Protein AF-A0AAD8CEY6-F1 (afdb_monomer_lite)

Sequence (374 aa):
MYNDIYKKNIEHSQQWKGFTAELFDAVQQQLVESHVNFFTDLSEAEKTLFLERAAKAIRRGNAYKEVVLQISSCLEDQLSSCVAIEMQESGSVSTRSERFQSHVRYGMVNLLHKWPDMKYKLHALFNQPLSSEIRKVAWRLFLSNTKARMEYLTRVSKNTAKFSIDLDISMKCDTLLSTEPTFKHLQDSKSDEPGESLCRGVENILQAALGVLFVGYLNMTTLLYIWDQEEREALRMNHIEKMKQEERHRKLREEEEIRLEEERLQRQLEETKRINNEQRLYLEEQLAEERQHRYDI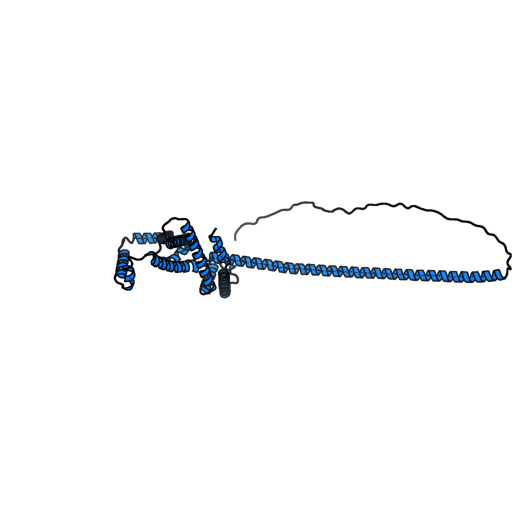QKNAEEQIGLLQAEIRKIKGDRQPSVDIFTVNSFGTPPPSIESKSPVQNHQLPPLTQQNTTQDNTALPGSMSKTSTN

Structure (mmCIF, N/CA/C/O backbone):
data_AF-A0AAD8CEY6-F1
#
_entry.id   AF-A0AAD8CEY6-F1
#
loop_
_atom_site.group_PDB
_atom_site.id
_atom_site.type_symbol
_atom_site.label_atom_id
_atom_site.label_alt_id
_atom_site.label_comp_id
_atom_site.label_asym_id
_atom_site.label_entity_id
_atom_site.label_seq_id
_atom_site.pdbx_PDB_ins_code
_atom_site.Cartn_x
_atom_site.Cartn_y
_atom_site.Cartn_z
_atom_site.occupancy
_atom_site.B_iso_or_equiv
_atom_site.auth_seq_id
_atom_site.auth_comp_id
_atom_site.auth_asym_id
_atom_site.auth_atom_id
_atom_site.pdbx_PDB_model_num
ATOM 1 N N . MET A 1 1 ? 3.574 13.477 22.619 1.00 54.50 1 MET A N 1
ATOM 2 C CA . MET A 1 1 ? 4.859 13.020 22.059 1.00 54.50 1 MET A CA 1
ATOM 3 C C . MET A 1 1 ? 5.156 11.560 22.411 1.00 54.50 1 MET A C 1
ATOM 5 O O . MET A 1 1 ? 5.312 10.785 21.485 1.00 54.50 1 MET A O 1
ATOM 9 N N . TYR A 1 2 ? 5.140 11.129 23.684 1.00 63.56 2 TYR A N 1
ATOM 10 C CA . TYR A 1 2 ? 5.375 9.706 24.026 1.00 63.56 2 TYR A CA 1
ATOM 11 C C . TYR A 1 2 ? 4.355 8.720 23.423 1.00 63.56 2 TYR A C 1
ATOM 13 O O . TYR A 1 2 ? 4.745 7.660 22.948 1.00 63.56 2 TYR A O 1
ATOM 21 N N . ASN A 1 3 ? 3.071 9.087 23.346 1.00 70.50 3 ASN A N 1
ATOM 22 C CA . ASN A 1 3 ? 2.039 8.207 22.776 1.00 70.50 3 ASN A CA 1
ATOM 23 C C . ASN A 1 3 ? 2.242 7.886 21.283 1.00 70.50 3 ASN A C 1
ATOM 25 O O . ASN A 1 3 ? 1.789 6.841 20.824 1.00 70.50 3 ASN A O 1
ATOM 29 N N . ASP A 1 4 ? 2.935 8.745 20.528 1.00 79.38 4 ASP A N 1
ATOM 30 C CA . ASP A 1 4 ? 3.125 8.543 19.087 1.00 79.38 4 ASP A CA 1
ATOM 31 C C . ASP A 1 4 ? 4.177 7.468 18.788 1.00 79.38 4 ASP A C 1
ATOM 33 O O . ASP A 1 4 ? 4.093 6.794 17.765 1.00 79.38 4 ASP A O 1
ATOM 37 N N . ILE A 1 5 ? 5.151 7.276 19.684 1.00 84.50 5 ILE A N 1
ATOM 38 C CA . ILE A 1 5 ? 6.213 6.274 19.519 1.00 84.50 5 ILE A CA 1
ATOM 39 C C . ILE A 1 5 ? 5.630 4.867 19.664 1.00 84.50 5 ILE A C 1
ATOM 41 O O . ILE A 1 5 ? 5.829 4.026 18.794 1.00 84.50 5 ILE A O 1
ATOM 45 N N . TYR A 1 6 ? 4.851 4.619 20.717 1.00 83.88 6 TYR A N 1
ATOM 46 C CA . TYR A 1 6 ? 4.249 3.304 20.957 1.00 83.88 6 TYR A CA 1
ATOM 47 C C . TYR A 1 6 ? 3.193 2.946 19.921 1.00 83.88 6 TYR A C 1
ATOM 49 O O . TYR A 1 6 ? 3.150 1.809 19.456 1.00 83.88 6 TYR A O 1
ATOM 57 N N . LYS A 1 7 ? 2.395 3.935 19.500 1.00 86.75 7 LYS A N 1
ATOM 58 C CA . LYS A 1 7 ? 1.469 3.761 18.383 1.00 86.75 7 LYS A CA 1
ATOM 59 C C . LYS A 1 7 ? 2.215 3.277 17.137 1.00 86.75 7 LYS A C 1
ATOM 61 O O . LYS A 1 7 ? 1.840 2.253 16.576 1.00 86.75 7 LYS A O 1
ATOM 66 N N . LYS A 1 8 ? 3.314 3.945 16.766 1.00 90.12 8 LYS A N 1
ATOM 67 C CA . LYS A 1 8 ? 4.153 3.517 15.639 1.00 90.12 8 LYS A CA 1
ATOM 68 C C . LYS A 1 8 ? 4.748 2.128 15.867 1.00 90.12 8 LYS A C 1
ATOM 70 O O . LYS A 1 8 ? 4.733 1.326 14.943 1.00 90.12 8 LYS A O 1
ATOM 75 N N . ASN A 1 9 ? 5.231 1.811 17.066 1.00 90.94 9 ASN A N 1
ATOM 76 C CA . ASN A 1 9 ? 5.794 0.488 17.353 1.00 90.94 9 ASN A CA 1
ATOM 77 C C . ASN A 1 9 ? 4.766 -0.634 17.142 1.00 90.94 9 ASN A C 1
ATOM 79 O O . ASN A 1 9 ? 5.107 -1.666 16.570 1.00 90.94 9 ASN A O 1
ATOM 83 N N . ILE A 1 10 ? 3.512 -0.421 17.553 1.00 90.50 10 ILE A N 1
ATOM 84 C CA . ILE A 1 10 ? 2.421 -1.373 17.316 1.00 90.50 10 ILE A CA 1
ATOM 85 C C . ILE A 1 10 ? 2.100 -1.444 15.818 1.00 90.50 10 ILE A C 1
ATOM 87 O O . ILE A 1 10 ? 2.087 -2.541 15.272 1.00 90.50 10 ILE A O 1
ATOM 91 N N . GLU A 1 11 ? 1.928 -0.309 15.133 1.00 91.62 11 GLU A N 1
ATOM 92 C CA . GLU A 1 11 ? 1.597 -0.260 13.695 1.00 91.62 11 GLU A CA 1
ATOM 93 C C . GLU A 1 11 ? 2.650 -0.938 12.798 1.00 91.62 11 GLU A C 1
ATOM 95 O O . GLU A 1 11 ? 2.310 -1.527 11.776 1.00 91.62 11 GLU A O 1
ATOM 100 N N . HIS A 1 12 ? 3.932 -0.895 13.175 1.00 94.19 12 HIS A N 1
ATOM 101 C CA . HIS A 1 12 ? 5.009 -1.538 12.411 1.00 94.19 12 HIS A CA 1
ATOM 102 C C . HIS A 1 12 ? 5.280 -2.990 12.842 1.00 94.19 12 HIS A C 1
ATOM 104 O O . HIS A 1 12 ? 6.091 -3.667 12.203 1.00 94.19 12 HIS A O 1
ATOM 110 N N . SER A 1 13 ? 4.625 -3.473 13.903 1.00 96.12 13 SER A N 1
ATOM 111 C CA . SER A 1 13 ? 4.819 -4.829 14.423 1.00 96.12 13 SER A CA 1
ATOM 112 C C . SER A 1 13 ? 4.288 -5.897 13.462 1.00 96.12 13 SER A C 1
ATOM 114 O O . SER A 1 13 ? 3.346 -5.674 12.698 1.00 96.12 13 SER A O 1
ATOM 116 N N . GLN A 1 14 ? 4.883 -7.090 13.506 1.00 97.31 14 GLN A N 1
ATOM 117 C CA . GLN A 1 14 ? 4.447 -8.203 12.660 1.00 97.31 14 GLN A CA 1
ATOM 118 C C . GLN A 1 14 ? 3.056 -8.713 13.060 1.00 97.31 14 GLN A C 1
ATOM 120 O O . GLN A 1 14 ? 2.273 -9.095 12.196 1.00 97.31 14 GLN A O 1
ATOM 125 N N . GLN A 1 15 ? 2.732 -8.661 14.354 1.00 96.38 15 GLN A N 1
ATOM 126 C CA . GLN A 1 15 ? 1.429 -9.037 14.906 1.00 96.38 15 GLN A CA 1
ATOM 127 C C . GLN A 1 15 ? 0.325 -8.141 14.347 1.00 96.38 15 GLN A C 1
ATOM 129 O O . GLN A 1 15 ? -0.740 -8.621 13.969 1.00 96.38 15 GLN A O 1
ATOM 134 N N . TRP A 1 16 ? 0.602 -6.840 14.245 1.00 95.31 16 TRP A N 1
ATOM 135 C CA . TRP A 1 16 ? -0.323 -5.890 13.646 1.00 95.31 16 TRP A CA 1
ATOM 136 C C . TRP A 1 16 ? -0.556 -6.164 12.164 1.00 95.31 16 TRP A C 1
ATOM 138 O O . TRP A 1 16 ? -1.706 -6.259 11.752 1.00 95.31 16 TRP A O 1
ATOM 148 N N . LYS A 1 17 ? 0.515 -6.377 11.390 1.00 95.56 17 LYS A N 1
ATOM 149 C CA . LYS A 1 17 ? 0.416 -6.725 9.962 1.00 95.56 17 LYS A CA 1
ATOM 150 C C . LYS A 1 17 ? -0.342 -8.033 9.726 1.00 95.56 17 LYS A C 1
ATOM 152 O O . LYS A 1 17 ? -1.128 -8.131 8.792 1.00 95.56 17 LYS A O 1
ATOM 157 N N . GLY A 1 18 ? -0.119 -9.039 10.573 1.00 95.69 18 GLY A N 1
ATOM 158 C CA . GLY A 1 18 ? -0.866 -10.297 10.518 1.00 95.69 18 GLY A CA 1
ATOM 159 C C . GLY A 1 18 ? -2.352 -10.091 10.814 1.00 95.69 18 GLY A C 1
ATOM 160 O O . GLY A 1 18 ? -3.206 -10.604 10.098 1.00 95.69 18 GLY A O 1
ATOM 161 N N . PHE A 1 19 ? -2.665 -9.283 11.829 1.00 96.44 19 PHE A N 1
ATOM 162 C CA . PHE A 1 19 ? -4.043 -8.943 12.170 1.00 96.44 19 PHE A CA 1
ATOM 163 C C . PHE A 1 19 ? -4.749 -8.158 11.051 1.00 96.44 19 PHE A C 1
ATOM 165 O O . PHE A 1 19 ? -5.898 -8.469 10.735 1.00 96.44 19 PHE A O 1
ATOM 172 N N . THR A 1 20 ? -4.092 -7.165 10.439 1.00 95.56 20 THR A N 1
ATOM 173 C CA . THR A 1 20 ? -4.689 -6.388 9.340 1.00 95.56 20 THR A CA 1
ATOM 174 C C . THR A 1 20 ? -4.915 -7.243 8.099 1.00 95.56 20 THR A C 1
ATOM 176 O O . THR A 1 20 ? -5.965 -7.107 7.478 1.00 95.56 20 THR A O 1
ATOM 179 N N . ALA A 1 21 ? -4.002 -8.168 7.787 1.00 96.25 21 ALA A N 1
ATOM 180 C CA . ALA A 1 21 ? -4.179 -9.128 6.700 1.00 96.25 21 ALA A CA 1
ATOM 181 C C . ALA A 1 21 ? -5.393 -10.050 6.931 1.00 96.25 21 ALA A C 1
ATOM 183 O O . ALA A 1 21 ? -6.265 -10.129 6.071 1.00 96.25 21 ALA A O 1
ATOM 184 N N . GLU A 1 22 ? -5.520 -10.669 8.114 1.00 97.50 22 GLU A N 1
ATOM 185 C CA . GLU A 1 22 ? -6.692 -11.507 8.432 1.00 97.50 22 GLU A CA 1
ATOM 186 C C . GLU A 1 22 ? -8.005 -10.706 8.394 1.00 97.50 22 GLU A C 1
ATOM 188 O O . GLU A 1 22 ? -9.037 -11.206 7.940 1.00 97.50 22 GLU A O 1
ATOM 193 N N . LEU A 1 23 ? -7.986 -9.454 8.863 1.00 95.69 23 LEU A N 1
ATOM 194 C CA . LEU A 1 23 ? -9.147 -8.570 8.784 1.00 95.69 23 LEU A CA 1
ATOM 195 C C . LEU A 1 23 ? -9.511 -8.247 7.333 1.00 95.69 23 LEU A C 1
ATOM 197 O O . LEU A 1 23 ? -10.697 -8.249 7.002 1.00 95.69 23 LEU A O 1
ATOM 201 N N . PHE A 1 24 ? -8.515 -8.000 6.483 1.00 95.00 24 PHE A N 1
ATOM 202 C CA . PHE A 1 24 ? -8.700 -7.754 5.057 1.00 95.00 24 PHE A CA 1
ATOM 203 C C . PHE A 1 24 ? -9.341 -8.933 4.352 1.00 95.00 24 PHE A C 1
ATOM 205 O O . PHE A 1 24 ? -10.373 -8.759 3.700 1.00 95.00 24 PHE A O 1
ATOM 212 N N . ASP A 1 25 ? -8.824 -10.134 4.575 1.00 96.94 25 ASP A N 1
ATOM 213 C CA . ASP A 1 25 ? -9.392 -11.350 4.004 1.00 96.94 25 ASP A CA 1
ATOM 214 C C . ASP A 1 25 ? -10.847 -11.555 4.460 1.00 96.94 25 ASP A C 1
ATOM 216 O O . ASP A 1 25 ? -11.725 -11.856 3.648 1.00 96.94 25 ASP A O 1
ATOM 220 N N . ALA A 1 26 ? -11.145 -11.303 5.740 1.00 97.12 26 ALA A N 1
ATOM 221 C CA . ALA A 1 26 ? -12.497 -11.423 6.286 1.00 97.12 26 ALA A CA 1
ATOM 222 C C . ALA A 1 26 ? -13.485 -10.366 5.749 1.00 97.12 26 ALA A C 1
ATOM 224 O O . ALA A 1 26 ? -14.687 -10.637 5.657 1.00 97.12 26 ALA A O 1
ATOM 225 N N . VAL A 1 27 ? -13.017 -9.159 5.408 1.00 96.31 27 VAL A N 1
ATOM 226 C CA . VAL A 1 27 ? -13.832 -8.137 4.724 1.00 96.31 27 VAL A CA 1
ATOM 227 C C . VAL A 1 27 ? -14.056 -8.532 3.269 1.00 96.31 27 VAL A C 1
ATOM 229 O O . VAL A 1 27 ? -15.196 -8.500 2.803 1.00 96.31 27 VAL A O 1
ATOM 232 N N . GLN A 1 28 ? -13.003 -8.956 2.568 1.00 96.12 28 GLN A N 1
ATOM 233 C CA . GLN A 1 28 ? -13.082 -9.364 1.168 1.00 96.12 28 GLN A CA 1
ATOM 234 C C . GLN A 1 28 ? -14.036 -10.548 0.985 1.00 96.12 28 GLN A C 1
ATOM 236 O O . GLN A 1 28 ? -14.863 -10.543 0.073 1.00 96.12 28 GLN A O 1
ATOM 241 N N . GLN A 1 29 ? -13.987 -11.526 1.892 1.00 97.31 29 GLN A N 1
ATOM 242 C CA . GLN A 1 29 ? -14.925 -12.643 1.903 1.00 97.31 29 GLN A CA 1
ATOM 243 C C . GLN A 1 29 ? -16.379 -12.160 2.027 1.00 97.31 29 GLN A C 1
ATOM 245 O O . GLN A 1 29 ? -17.238 -12.593 1.261 1.00 97.31 29 GLN A O 1
ATOM 250 N N . GLN A 1 30 ? -16.662 -11.218 2.930 1.00 97.38 30 GLN A N 1
ATOM 251 C CA . GLN A 1 30 ? -18.015 -10.675 3.089 1.00 97.38 30 GLN A CA 1
ATOM 252 C C . GLN A 1 30 ? -18.499 -9.873 1.880 1.00 97.38 30 GLN A C 1
ATOM 254 O O . GLN A 1 30 ? -19.693 -9.904 1.576 1.00 97.38 30 GLN A O 1
ATOM 259 N N . LEU A 1 31 ? -17.606 -9.148 1.198 1.00 96.00 31 LEU A N 1
ATOM 260 C CA . LEU A 1 31 ? -17.929 -8.435 -0.041 1.00 96.00 31 LEU A CA 1
ATOM 261 C C . LEU A 1 31 ? -18.353 -9.416 -1.137 1.00 96.00 31 LEU A C 1
ATOM 263 O O . LEU A 1 31 ? -19.404 -9.228 -1.750 1.00 96.00 31 LEU A O 1
ATOM 267 N N . VAL A 1 32 ? -17.600 -10.510 -1.302 1.00 97.56 32 VAL A N 1
ATOM 268 C CA . VAL A 1 32 ? -17.928 -11.590 -2.245 1.00 97.56 32 VAL A CA 1
ATOM 269 C C . VAL A 1 32 ? -19.269 -12.242 -1.895 1.00 97.56 32 VAL A C 1
ATOM 271 O O . VAL A 1 32 ? -20.119 -12.390 -2.772 1.00 97.56 32 VAL A O 1
ATOM 274 N N . GLU A 1 33 ? -19.494 -12.578 -0.621 1.00 97.62 33 GLU A N 1
ATOM 275 C CA . GLU A 1 33 ? -20.752 -13.174 -0.140 1.00 97.62 33 GLU A CA 1
ATOM 276 C C . GLU A 1 33 ? -21.962 -12.237 -0.298 1.00 97.62 33 GLU A C 1
ATOM 278 O O . GLU A 1 33 ? -23.088 -12.704 -0.461 1.00 97.62 33 GLU A O 1
ATOM 283 N N . SER A 1 34 ? -21.739 -10.920 -0.275 1.00 97.25 34 SER A N 1
ATOM 284 C CA . SER A 1 34 ? -22.791 -9.903 -0.412 1.00 97.25 34 SER A CA 1
ATOM 285 C C . SER A 1 34 ? -22.949 -9.373 -1.842 1.00 97.25 34 SER A C 1
ATOM 287 O O . SER A 1 34 ? -23.752 -8.468 -2.058 1.00 97.25 34 SER A O 1
ATOM 289 N N . HIS A 1 35 ? -22.199 -9.912 -2.811 1.00 97.38 35 HIS A N 1
ATOM 290 C CA . HIS A 1 35 ? -22.163 -9.449 -4.204 1.00 97.38 35 HIS A CA 1
ATOM 291 C C . HIS A 1 35 ? -21.816 -7.956 -4.367 1.00 97.38 35 HIS A C 1
ATOM 293 O O . HIS A 1 35 ? -22.325 -7.285 -5.265 1.00 97.38 35 HIS A O 1
ATOM 299 N N . VAL A 1 36 ? -20.940 -7.435 -3.505 1.00 97.44 36 VAL A N 1
ATOM 300 C CA . VAL A 1 36 ? -20.427 -6.061 -3.580 1.00 97.44 36 VAL A CA 1
ATOM 301 C C . VAL A 1 36 ? -19.021 -6.101 -4.171 1.00 97.44 36 VAL A C 1
ATOM 303 O O . VAL A 1 36 ? -18.149 -6.789 -3.648 1.00 97.44 36 VAL A O 1
ATOM 306 N N . ASN A 1 37 ? -18.796 -5.374 -5.267 1.00 92.38 37 ASN A N 1
ATOM 307 C CA . ASN A 1 37 ? -17.516 -5.413 -5.980 1.00 92.38 37 ASN A CA 1
ATOM 308 C C . ASN A 1 37 ? -16.415 -4.662 -5.226 1.00 92.38 37 ASN A C 1
ATOM 310 O O . ASN A 1 37 ? -15.292 -5.159 -5.132 1.00 92.38 37 ASN A O 1
ATOM 314 N N . PHE A 1 38 ? -16.736 -3.482 -4.687 1.00 93.38 38 PHE A N 1
ATOM 315 C CA . PHE A 1 38 ? -15.770 -2.625 -4.010 1.00 93.38 38 PHE A CA 1
ATOM 316 C C . PHE A 1 38 ? -16.302 -2.150 -2.658 1.00 93.38 38 PHE A C 1
ATOM 318 O O . PHE A 1 38 ? -17.462 -1.775 -2.515 1.00 93.38 38 PHE A O 1
ATOM 325 N N . PHE A 1 39 ? -15.430 -2.112 -1.649 1.00 92.25 39 PHE A N 1
ATOM 326 C CA . PHE A 1 39 ? -15.777 -1.595 -0.320 1.00 92.25 39 PHE A CA 1
ATOM 327 C C . PHE A 1 39 ? -16.196 -0.113 -0.352 1.00 92.25 39 PHE A C 1
ATOM 329 O O . PHE A 1 39 ? -16.970 0.347 0.486 1.00 92.25 39 PHE A O 1
ATOM 336 N N . THR A 1 40 ? -15.700 0.639 -1.337 1.00 94.00 40 THR A N 1
ATOM 337 C CA . THR A 1 40 ? -16.031 2.048 -1.578 1.00 94.00 40 THR A CA 1
ATOM 338 C C . THR A 1 40 ? -17.468 2.267 -2.048 1.00 94.00 40 THR A C 1
ATOM 340 O O . THR A 1 40 ? -17.986 3.365 -1.845 1.00 94.00 40 THR A O 1
ATOM 343 N N . ASP A 1 41 ? -18.127 1.235 -2.587 1.00 95.00 41 ASP A N 1
ATOM 344 C CA . ASP A 1 41 ? -19.533 1.290 -3.008 1.00 95.00 41 ASP A CA 1
ATOM 345 C C . ASP A 1 41 ? -20.503 1.278 -1.811 1.00 95.00 41 ASP A C 1
ATOM 347 O O . ASP A 1 41 ? -21.681 1.606 -1.954 1.00 95.00 41 ASP A O 1
ATOM 351 N N . LEU A 1 42 ? -20.020 0.902 -0.622 1.00 94.44 42 LEU A N 1
ATOM 352 C CA . LEU A 1 42 ? -20.813 0.843 0.601 1.00 94.44 42 LEU A CA 1
ATOM 353 C C . LEU A 1 42 ? -21.009 2.234 1.218 1.00 94.44 42 LEU A C 1
ATOM 355 O O . LEU A 1 42 ? -20.093 3.059 1.272 1.00 94.44 42 LEU A O 1
ATOM 359 N N . SER A 1 43 ? -22.184 2.471 1.801 1.00 95.62 43 SER A N 1
ATOM 360 C CA . SER A 1 43 ? -22.391 3.613 2.695 1.00 95.62 43 SER A CA 1
ATOM 361 C C . SER A 1 43 ? -21.549 3.479 3.972 1.00 95.62 43 SER A C 1
ATOM 363 O O . SER A 1 43 ? -21.187 2.381 4.390 1.00 95.62 43 SER A O 1
ATOM 365 N N . GLU A 1 44 ? -21.272 4.586 4.665 1.00 88.44 44 GLU A N 1
ATOM 366 C CA . GLU A 1 44 ? -20.481 4.566 5.911 1.00 88.44 44 GLU A CA 1
ATOM 367 C C . GLU A 1 44 ? -21.073 3.648 7.001 1.00 88.44 44 GLU A C 1
ATOM 369 O O . GLU A 1 44 ? -20.343 3.004 7.762 1.00 88.44 44 GLU A O 1
ATOM 374 N N . ALA A 1 45 ? -22.403 3.535 7.057 1.00 89.94 45 ALA A N 1
ATOM 375 C CA . ALA A 1 45 ? -23.083 2.618 7.968 1.00 89.94 45 ALA A CA 1
ATOM 376 C C . ALA A 1 45 ? -22.839 1.146 7.589 1.00 89.94 45 ALA A C 1
ATOM 378 O O . ALA A 1 45 ? -22.587 0.315 8.463 1.00 89.94 45 ALA A O 1
ATOM 379 N N . GLU A 1 46 ? -22.864 0.826 6.294 1.00 94.12 46 GLU A N 1
ATOM 380 C CA . GLU A 1 46 ? -22.582 -0.520 5.787 1.00 94.12 46 GLU A CA 1
ATOM 381 C C . GLU A 1 46 ? -21.111 -0.887 5.963 1.00 94.12 46 GLU A C 1
ATOM 383 O O . GLU A 1 46 ? -20.824 -1.959 6.491 1.00 94.12 46 GLU A O 1
ATOM 388 N N . LYS A 1 47 ? -20.180 0.021 5.643 1.00 93.44 47 LYS A N 1
ATOM 389 C CA . LYS A 1 47 ? -18.745 -0.160 5.916 1.00 93.44 47 LYS A CA 1
ATOM 390 C C . LYS A 1 47 ? -18.496 -0.505 7.382 1.00 93.44 47 LYS A C 1
ATOM 392 O O . LYS A 1 47 ? -17.741 -1.427 7.695 1.00 93.44 47 LYS A O 1
ATOM 397 N N . THR A 1 48 ? -19.181 0.203 8.282 1.00 85.94 48 THR A N 1
ATOM 398 C CA . THR A 1 48 ? -19.117 -0.054 9.724 1.00 85.94 48 THR A CA 1
ATOM 399 C C . THR A 1 48 ? -19.582 -1.463 10.073 1.00 85.94 48 THR A C 1
ATOM 401 O O . THR A 1 48 ? -18.919 -2.178 10.823 1.00 85.94 48 THR A O 1
ATOM 404 N N . LEU A 1 49 ? -20.702 -1.884 9.494 1.00 90.75 49 LEU A N 1
ATOM 405 C CA . LEU A 1 49 ? -21.301 -3.186 9.750 1.00 90.75 49 LEU A CA 1
ATOM 406 C C . LEU A 1 49 ? -20.466 -4.349 9.182 1.00 90.75 49 LEU A C 1
ATOM 408 O O . LEU A 1 49 ? -20.335 -5.378 9.848 1.00 90.75 49 LEU A O 1
ATOM 412 N N . PHE A 1 50 ? -19.866 -4.185 8.000 1.00 94.38 50 PHE A N 1
ATOM 413 C CA . PHE A 1 50 ? -18.977 -5.176 7.377 1.00 94.38 50 PHE A CA 1
ATOM 414 C C . PHE A 1 50 ? -17.715 -5.408 8.204 1.00 94.38 50 PHE A C 1
ATOM 416 O O . PHE A 1 50 ? -17.372 -6.545 8.535 1.00 94.38 50 PHE A O 1
ATOM 423 N N . LEU A 1 51 ? -17.045 -4.330 8.604 1.00 92.06 51 LEU A N 1
ATOM 424 C CA . LEU A 1 51 ? -15.849 -4.427 9.436 1.00 92.06 51 LEU A CA 1
ATOM 425 C C . LEU A 1 51 ? -16.171 -4.954 10.842 1.00 92.06 51 LEU A C 1
ATOM 427 O O . LEU A 1 51 ? -15.396 -5.744 11.373 1.00 92.06 51 LEU A O 1
ATOM 431 N N . GLU A 1 52 ? -17.322 -4.614 11.439 1.00 89.69 52 GLU A N 1
ATOM 432 C CA . GLU A 1 52 ? -17.726 -5.200 12.726 1.00 89.69 52 GLU A CA 1
ATOM 433 C C . GLU A 1 52 ? -17.927 -6.722 12.613 1.00 89.69 52 GLU A C 1
ATOM 435 O O . GLU A 1 52 ? -17.506 -7.481 13.493 1.00 89.69 52 GLU A O 1
ATOM 440 N N . ARG A 1 53 ? -18.552 -7.188 11.527 1.00 93.44 53 ARG A N 1
ATOM 441 C CA . ARG A 1 53 ? -18.699 -8.621 11.235 1.00 93.44 53 ARG A CA 1
ATOM 442 C C . ARG A 1 53 ? -17.346 -9.289 10.983 1.00 93.44 53 ARG A C 1
ATOM 444 O O . ARG A 1 53 ? -17.111 -10.362 11.536 1.00 93.44 53 ARG A O 1
ATOM 451 N N . ALA A 1 54 ? -16.447 -8.634 10.246 1.00 94.81 54 ALA A N 1
ATOM 452 C CA . ALA A 1 54 ? -15.115 -9.158 9.940 1.00 94.81 54 ALA A CA 1
ATOM 453 C C . ALA A 1 54 ? -14.286 -9.297 11.221 1.00 94.81 54 ALA A C 1
ATOM 455 O O . ALA A 1 54 ? -13.789 -10.377 11.534 1.00 94.81 54 ALA A O 1
ATOM 456 N N . ALA A 1 55 ? -14.259 -8.243 12.040 1.00 91.31 55 ALA A N 1
ATOM 457 C CA . ALA A 1 55 ? -13.611 -8.243 13.345 1.00 91.31 55 ALA A CA 1
ATOM 458 C C . ALA A 1 55 ? -14.174 -9.342 14.263 1.00 91.31 55 ALA A C 1
ATOM 460 O O . ALA A 1 55 ? -13.418 -10.034 14.945 1.00 91.31 55 ALA A O 1
ATOM 461 N N . LYS A 1 56 ? -15.499 -9.558 14.269 1.00 92.75 56 LYS A N 1
ATOM 462 C CA . LYS A 1 56 ? -16.125 -10.658 15.027 1.00 92.75 56 LYS A CA 1
ATOM 463 C C . LYS A 1 56 ? -15.690 -12.036 14.530 1.00 92.75 56 LYS A C 1
ATOM 465 O O . LYS A 1 56 ? -15.501 -12.915 15.375 1.00 92.75 56 LYS A O 1
ATOM 470 N N . ALA A 1 57 ? -15.542 -12.219 13.218 1.00 96.19 57 ALA A N 1
ATOM 471 C CA . ALA A 1 57 ? -15.110 -13.478 12.617 1.00 96.19 57 ALA A CA 1
ATOM 472 C C . ALA A 1 57 ? -13.669 -13.828 13.022 1.00 96.19 57 ALA A C 1
ATOM 474 O O . ALA A 1 57 ? -13.416 -14.938 13.492 1.00 96.19 57 ALA A O 1
ATOM 475 N N . ILE A 1 58 ? -12.755 -12.856 12.963 1.00 95.69 58 ILE A N 1
ATOM 476 C CA . ILE A 1 58 ? -11.332 -13.076 13.274 1.00 95.69 58 ILE A CA 1
ATOM 477 C C . ILE A 1 58 ? -11.006 -13.022 14.770 1.00 95.69 58 ILE A C 1
ATOM 479 O O . ILE A 1 58 ? -9.926 -13.427 15.182 1.00 95.69 58 ILE A O 1
ATOM 483 N N . ARG A 1 59 ? -11.935 -12.584 15.631 1.00 92.75 59 ARG A N 1
ATOM 484 C CA . ARG A 1 59 ? -11.706 -12.432 17.085 1.00 92.75 59 ARG A CA 1
ATOM 485 C C . ARG A 1 59 ? -11.194 -13.702 17.780 1.00 92.75 59 ARG A C 1
ATOM 487 O O . ARG A 1 59 ? -10.584 -13.630 18.844 1.00 92.75 59 ARG A O 1
ATOM 494 N N . ARG A 1 60 ? -11.505 -14.884 17.238 1.00 93.06 60 ARG A N 1
ATOM 495 C CA . ARG A 1 60 ? -11.033 -16.175 17.777 1.00 93.06 60 ARG A CA 1
ATOM 496 C C . ARG A 1 60 ? -9.688 -16.624 17.190 1.00 93.06 60 ARG A C 1
ATOM 498 O O . ARG A 1 60 ? -9.105 -17.561 17.743 1.00 93.06 60 ARG A O 1
ATOM 505 N N . GLY A 1 61 ? -9.226 -15.968 16.126 1.00 95.62 61 GLY A N 1
ATOM 506 C CA . GLY A 1 61 ? -7.974 -16.225 15.422 1.00 95.62 61 GLY A CA 1
ATOM 507 C C . GLY A 1 61 ? -6.736 -15.904 16.255 1.00 95.62 61 GLY A C 1
ATOM 508 O O . GLY A 1 61 ? -6.814 -15.266 17.311 1.00 95.62 61 GLY A O 1
ATOM 509 N N . ASN A 1 62 ? -5.586 -16.398 15.799 1.00 96.81 62 ASN A N 1
ATOM 510 C CA . ASN A 1 62 ? -4.321 -16.222 16.507 1.00 96.81 62 ASN A CA 1
ATOM 511 C C . ASN A 1 62 ? -3.770 -14.809 16.321 1.00 96.81 62 ASN A C 1
ATOM 513 O O . ASN A 1 62 ? -3.413 -14.204 17.328 1.00 96.81 62 ASN A O 1
ATOM 517 N N . ALA A 1 63 ? -3.812 -14.241 15.108 1.00 94.12 63 ALA A N 1
ATOM 518 C CA . ALA A 1 63 ? -3.320 -12.882 14.870 1.00 94.12 63 ALA A CA 1
ATOM 519 C C . ALA A 1 63 ? -4.036 -11.852 15.755 1.00 94.12 63 ALA A C 1
ATOM 521 O O . ALA A 1 63 ? -3.412 -10.971 16.344 1.00 94.12 63 ALA A O 1
ATOM 522 N N . TYR A 1 64 ? -5.347 -12.025 15.944 1.00 94.00 64 TYR A N 1
ATOM 523 C CA . TYR A 1 64 ? -6.123 -11.221 16.880 1.00 94.00 64 TYR A CA 1
ATOM 524 C C . TYR A 1 64 ? -5.608 -11.316 18.326 1.00 94.00 64 TYR A C 1
ATOM 526 O O . TYR A 1 64 ? -5.423 -10.305 19.002 1.00 94.00 64 TYR A O 1
ATOM 534 N N . LYS A 1 65 ? -5.379 -12.532 18.830 1.00 93.88 65 LYS A N 1
ATOM 535 C CA . LYS A 1 65 ? -4.879 -12.730 20.199 1.00 93.88 65 LYS A CA 1
ATOM 536 C C . LYS A 1 65 ? -3.474 -12.160 20.360 1.00 93.88 65 LYS A C 1
ATOM 538 O O . LYS A 1 65 ? -3.203 -11.518 21.366 1.00 93.88 65 LYS A O 1
ATOM 543 N N . GLU A 1 66 ? -2.611 -12.365 19.371 1.00 95.12 66 GLU A N 1
ATOM 544 C CA . GLU A 1 66 ? -1.238 -11.863 19.367 1.00 95.12 66 GLU A CA 1
ATOM 545 C C . GLU A 1 66 ? -1.191 -10.335 19.373 1.00 95.12 66 GLU A C 1
ATOM 547 O O . GLU A 1 66 ? -0.446 -9.757 20.163 1.00 95.12 66 GLU A O 1
ATOM 552 N N . VAL A 1 67 ? -2.019 -9.666 18.562 1.00 93.25 67 VAL A N 1
ATOM 553 C CA . VAL A 1 67 ? -2.053 -8.199 18.541 1.00 93.25 67 VAL A CA 1
ATOM 554 C C . VAL A 1 67 ? -2.585 -7.632 19.856 1.00 93.25 67 VAL A C 1
ATOM 556 O O . VAL A 1 67 ? -2.043 -6.656 20.369 1.00 93.25 67 VAL A O 1
ATOM 559 N N . VAL A 1 68 ? -3.600 -8.269 20.449 1.00 88.88 68 VAL A N 1
ATOM 560 C CA . VAL A 1 68 ? -4.132 -7.872 21.761 1.00 88.88 68 VAL A CA 1
ATOM 561 C C . VAL A 1 68 ? -3.074 -8.048 22.846 1.00 88.88 68 VAL A C 1
ATOM 563 O O . VAL A 1 68 ? -2.864 -7.124 23.627 1.00 88.88 68 VAL A O 1
ATOM 566 N N . LEU A 1 69 ? -2.374 -9.185 22.869 1.00 90.69 69 LEU A N 1
ATOM 567 C CA . LEU A 1 69 ? -1.279 -9.432 23.811 1.00 90.69 69 LEU A CA 1
ATOM 568 C C . LEU A 1 69 ? -0.159 -8.396 23.659 1.00 90.69 69 LEU A C 1
ATOM 570 O O . LEU A 1 69 ? 0.313 -7.860 24.660 1.00 90.69 69 LEU A O 1
ATOM 574 N N . GLN A 1 70 ? 0.218 -8.058 22.424 1.00 92.88 70 GLN A N 1
ATOM 575 C CA . GLN A 1 70 ? 1.242 -7.052 22.148 1.00 92.88 70 GLN A CA 1
ATOM 576 C C . GLN A 1 70 ? 0.826 -5.658 22.638 1.00 92.88 70 GLN A C 1
ATOM 578 O O . GLN A 1 70 ? 1.625 -4.953 23.255 1.00 92.88 70 GLN A O 1
ATOM 583 N N . ILE A 1 71 ? -0.425 -5.259 22.386 1.00 87.94 71 ILE A N 1
ATOM 584 C CA . ILE A 1 71 ? -0.973 -3.982 22.863 1.00 87.94 71 ILE A CA 1
ATOM 585 C C . ILE A 1 71 ? -0.991 -3.955 24.396 1.00 87.94 71 ILE A C 1
ATOM 587 O O . ILE A 1 71 ? -0.552 -2.969 24.985 1.00 87.94 71 ILE A O 1
ATOM 591 N N . SER A 1 72 ? -1.454 -5.031 25.041 1.00 87.19 72 SER A N 1
ATOM 592 C CA . SER A 1 72 ? -1.479 -5.156 26.502 1.00 87.19 72 SER A CA 1
ATOM 593 C C . SER A 1 72 ? -0.082 -5.032 27.111 1.00 87.19 72 SER A C 1
ATOM 595 O O . SER A 1 72 ? 0.116 -4.167 27.959 1.00 87.19 72 SER A O 1
ATOM 597 N N . SER A 1 73 ? 0.897 -5.799 26.618 1.00 88.56 73 SER A N 1
ATOM 598 C CA . SER A 1 73 ? 2.288 -5.732 27.095 1.00 88.56 73 SER A CA 1
ATOM 599 C C . SER A 1 73 ? 2.872 -4.330 26.925 1.00 88.56 73 SER A C 1
ATOM 601 O O . SER A 1 73 ? 3.455 -3.779 27.852 1.00 88.56 73 SER A O 1
ATOM 603 N N . CYS A 1 74 ? 2.660 -3.709 25.762 1.00 88.38 74 CYS A N 1
ATOM 604 C CA . CYS A 1 74 ? 3.160 -2.366 25.484 1.00 88.38 74 CYS A CA 1
ATOM 605 C C . CYS A 1 74 ? 2.566 -1.311 26.435 1.00 88.38 74 CYS A C 1
ATOM 607 O O . CYS A 1 74 ? 3.266 -0.387 26.855 1.00 88.38 74 CYS A O 1
ATOM 609 N N . LEU A 1 75 ? 1.276 -1.426 26.764 1.00 86.44 75 LEU A N 1
ATOM 610 C CA . LEU A 1 75 ? 0.606 -0.529 27.706 1.00 86.44 75 LEU A CA 1
ATOM 611 C C . LEU A 1 75 ? 1.074 -0.759 29.144 1.00 86.44 75 LEU A C 1
ATOM 613 O O . LEU A 1 75 ? 1.286 0.212 29.869 1.00 86.44 75 LEU A O 1
ATOM 617 N N . GLU A 1 76 ? 1.246 -2.015 29.555 1.00 87.69 76 GLU A N 1
ATOM 618 C CA . GLU A 1 76 ? 1.769 -2.377 30.875 1.00 87.69 76 GLU A CA 1
ATOM 619 C C . GLU A 1 76 ? 3.191 -1.844 31.071 1.00 87.69 76 GLU A C 1
ATOM 621 O O . GLU A 1 76 ? 3.456 -1.179 32.074 1.00 87.69 76 GLU A O 1
ATOM 626 N N . ASP A 1 77 ? 4.071 -2.029 30.084 1.00 89.12 77 ASP A N 1
ATOM 627 C CA . ASP A 1 77 ? 5.442 -1.510 30.100 1.00 89.12 77 ASP A CA 1
ATOM 628 C C . ASP A 1 77 ? 5.462 0.019 30.196 1.00 89.12 77 ASP A C 1
ATOM 630 O O . ASP A 1 77 ? 6.233 0.597 30.972 1.00 89.12 77 ASP A O 1
ATOM 634 N N . GLN A 1 78 ? 4.585 0.693 29.446 1.00 88.44 78 GLN A N 1
ATOM 635 C CA . GLN A 1 78 ? 4.475 2.149 29.474 1.00 88.44 78 GLN A CA 1
ATOM 636 C C . GLN A 1 78 ? 3.976 2.647 30.835 1.00 88.44 78 GLN A C 1
ATOM 638 O O . GLN A 1 78 ? 4.583 3.546 31.419 1.00 88.44 78 GLN A O 1
ATOM 643 N N . LEU A 1 79 ? 2.900 2.062 31.365 1.00 88.75 79 LEU A N 1
ATOM 644 C CA . LEU A 1 79 ? 2.355 2.419 32.677 1.00 88.75 79 LEU A CA 1
ATOM 645 C C . LEU A 1 79 ? 3.374 2.156 33.787 1.00 88.75 79 LEU A C 1
ATOM 647 O O . LEU A 1 79 ? 3.581 3.003 34.653 1.00 88.75 79 LEU A O 1
ATOM 651 N N . SER A 1 80 ? 4.049 1.010 33.733 1.00 91.75 80 SER A N 1
ATOM 652 C CA . SER A 1 80 ? 5.117 0.636 34.656 1.00 91.75 80 SER A CA 1
ATOM 653 C C . SER A 1 80 ? 6.273 1.641 34.614 1.00 91.75 80 SER A C 1
ATOM 655 O O . SER A 1 80 ? 6.729 2.089 35.668 1.00 91.75 80 SER A O 1
ATOM 657 N N . SER A 1 81 ? 6.687 2.068 33.415 1.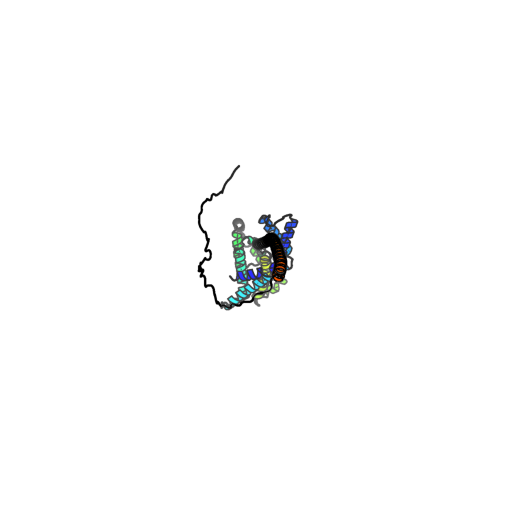00 93.31 81 SER A N 1
ATOM 658 C CA . SER A 1 81 ? 7.732 3.082 33.219 1.00 93.31 81 SER A CA 1
ATOM 659 C C . SER A 1 81 ? 7.319 4.450 33.768 1.00 93.31 81 SER A C 1
ATOM 661 O O . SER A 1 81 ? 8.099 5.085 34.474 1.00 93.31 81 SER A O 1
ATOM 663 N N . CYS A 1 82 ? 6.082 4.892 33.513 1.00 91.50 82 CYS A N 1
ATOM 664 C CA . CYS A 1 82 ? 5.554 6.142 34.066 1.00 91.50 82 CYS A CA 1
ATOM 665 C C . CYS A 1 82 ? 5.532 6.117 35.599 1.00 91.50 82 CYS A C 1
ATOM 667 O O . CYS A 1 82 ? 5.998 7.060 36.235 1.00 91.50 82 CYS A O 1
ATOM 669 N N . VAL A 1 83 ? 5.057 5.020 36.196 1.00 92.94 83 VAL A N 1
ATOM 670 C CA . VAL A 1 83 ? 5.048 4.858 37.655 1.00 92.94 83 VAL A CA 1
ATOM 671 C C . VAL A 1 83 ? 6.472 4.863 38.216 1.00 92.94 83 VAL A C 1
ATOM 673 O O . VAL A 1 83 ? 6.709 5.488 39.247 1.00 92.94 83 VAL A O 1
ATOM 676 N N . ALA A 1 84 ? 7.428 4.213 37.545 1.00 93.88 84 ALA A N 1
ATOM 677 C CA . ALA A 1 84 ? 8.824 4.193 37.975 1.00 93.88 84 ALA A CA 1
ATOM 678 C C . ALA A 1 84 ? 9.461 5.594 37.968 1.00 93.88 84 ALA A C 1
ATOM 680 O O . ALA A 1 84 ? 10.130 5.950 38.937 1.00 93.88 84 ALA A O 1
ATOM 681 N N . ILE A 1 85 ? 9.216 6.395 36.924 1.00 93.56 85 ILE A N 1
ATOM 682 C CA . ILE A 1 85 ? 9.692 7.786 36.833 1.00 93.56 85 ILE A CA 1
ATOM 683 C C . ILE A 1 85 ? 9.083 8.626 37.958 1.00 93.56 85 ILE A C 1
ATOM 685 O O . ILE A 1 85 ? 9.806 9.255 38.727 1.00 93.56 85 ILE A O 1
ATOM 689 N N . GLU A 1 86 ? 7.762 8.568 38.139 1.00 93.75 86 GLU A N 1
ATOM 690 C CA . GLU A 1 86 ? 7.105 9.325 39.205 1.00 93.75 86 GLU A CA 1
ATOM 691 C C . GLU A 1 86 ? 7.613 8.926 40.592 1.00 93.75 86 GLU A C 1
ATOM 693 O O . GLU A 1 86 ? 7.686 9.773 41.487 1.00 93.75 86 GLU A O 1
ATOM 698 N N . MET A 1 87 ? 7.912 7.640 40.821 1.00 93.38 87 MET A N 1
ATOM 699 C CA . MET A 1 87 ? 8.440 7.149 42.104 1.00 93.38 87 MET A CA 1
ATOM 700 C C . MET A 1 87 ? 9.824 7.710 42.414 1.00 93.38 87 MET A C 1
ATOM 702 O O . MET A 1 87 ? 10.136 7.899 43.584 1.00 93.38 87 MET A O 1
ATOM 706 N N . GLN A 1 88 ? 10.620 8.017 41.391 1.00 95.00 88 GLN A N 1
ATOM 707 C CA . GLN A 1 88 ? 11.911 8.681 41.562 1.00 95.00 88 GLN A CA 1
ATOM 708 C C . GLN A 1 88 ? 11.748 10.184 41.824 1.00 95.00 88 GLN A C 1
ATOM 710 O O . GLN A 1 88 ? 12.505 10.755 42.605 1.00 95.00 88 GLN A O 1
ATOM 715 N N . GLU A 1 89 ? 10.754 10.823 41.204 1.00 94.38 89 GLU A N 1
ATOM 716 C CA . GLU A 1 89 ? 10.560 12.278 41.279 1.00 94.38 89 GLU A CA 1
ATOM 717 C C . GLU A 1 89 ? 9.805 12.747 42.529 1.00 94.38 89 GLU A C 1
ATOM 719 O O . GLU A 1 89 ? 10.030 13.854 43.018 1.00 94.38 89 GLU A O 1
ATOM 724 N N . SER A 1 90 ? 8.895 11.931 43.065 1.00 85.38 90 SER A N 1
ATOM 725 C CA . SER A 1 90 ? 8.047 12.328 44.193 1.00 85.38 90 SER A CA 1
ATOM 726 C C . SER A 1 90 ? 8.409 11.570 45.464 1.00 85.38 90 SER A C 1
ATOM 728 O O . SER A 1 90 ? 8.193 10.365 45.563 1.00 85.38 90 SER A O 1
ATOM 730 N N . GLY A 1 91 ? 8.840 12.303 46.496 1.00 87.31 91 GLY A N 1
ATOM 731 C CA . GLY A 1 91 ? 9.023 11.798 47.869 1.00 87.31 91 GLY A CA 1
ATOM 732 C C . GLY A 1 91 ? 7.715 11.415 48.585 1.00 87.31 91 GLY A C 1
ATOM 733 O O . GLY A 1 91 ? 7.637 11.456 49.808 1.00 87.31 91 GLY A O 1
ATOM 734 N N . SER A 1 92 ? 6.664 11.111 47.822 1.00 82.81 92 SER A N 1
ATOM 735 C CA . SER A 1 92 ? 5.349 10.694 48.302 1.00 82.81 92 SER A CA 1
ATOM 736 C C . SER A 1 92 ? 5.377 9.236 48.771 1.00 82.81 92 SER A C 1
ATOM 738 O O . SER A 1 92 ? 5.926 8.374 48.089 1.00 82.81 92 SER A O 1
ATOM 740 N N . VAL A 1 93 ? 4.696 8.965 49.889 1.00 88.12 93 VAL A N 1
ATOM 741 C CA . VAL A 1 93 ? 4.592 7.651 50.560 1.00 88.12 93 VAL A CA 1
ATOM 742 C C . VAL A 1 93 ? 3.674 6.658 49.818 1.00 88.12 93 VAL A C 1
ATOM 744 O O . VAL A 1 93 ? 3.550 5.509 50.221 1.00 88.12 93 VAL A O 1
ATOM 747 N N . SER A 1 94 ? 3.019 7.061 48.725 1.00 90.50 94 SER A N 1
ATOM 748 C CA . SER A 1 94 ? 2.107 6.171 47.985 1.00 90.50 94 SER A CA 1
ATOM 749 C C . SER A 1 94 ? 2.827 4.952 47.399 1.00 90.50 94 SER A C 1
ATOM 751 O O . SER A 1 94 ? 3.911 5.096 46.821 1.00 90.50 94 SER A O 1
ATOM 753 N N . THR A 1 95 ? 2.182 3.789 47.437 1.00 91.75 95 THR A N 1
ATOM 754 C CA . THR A 1 95 ? 2.748 2.549 46.888 1.00 91.75 95 THR A CA 1
ATOM 755 C C . THR A 1 95 ? 2.764 2.553 45.353 1.00 91.75 95 THR A C 1
ATOM 757 O O . THR A 1 95 ? 1.999 3.265 44.695 1.00 91.75 95 THR A O 1
ATOM 760 N N . ARG A 1 96 ? 3.612 1.708 44.746 1.00 89.81 96 ARG A N 1
ATOM 761 C CA . ARG A 1 96 ? 3.662 1.515 43.281 1.00 89.81 96 ARG A CA 1
ATOM 762 C C . ARG A 1 96 ? 2.287 1.159 42.707 1.00 89.81 96 ARG A C 1
ATOM 764 O O . ARG A 1 96 ? 1.893 1.689 41.669 1.00 89.81 96 ARG A O 1
ATOM 771 N N . SER A 1 97 ? 1.559 0.280 43.396 1.00 84.00 97 SER A N 1
ATOM 772 C CA . SER A 1 97 ? 0.238 -0.177 42.965 1.00 84.00 97 SER A CA 1
ATOM 773 C C . SER A 1 97 ? -0.797 0.949 42.984 1.00 84.00 97 SER A C 1
ATOM 775 O O . SER A 1 97 ? -1.543 1.117 42.021 1.00 84.00 97 SER A 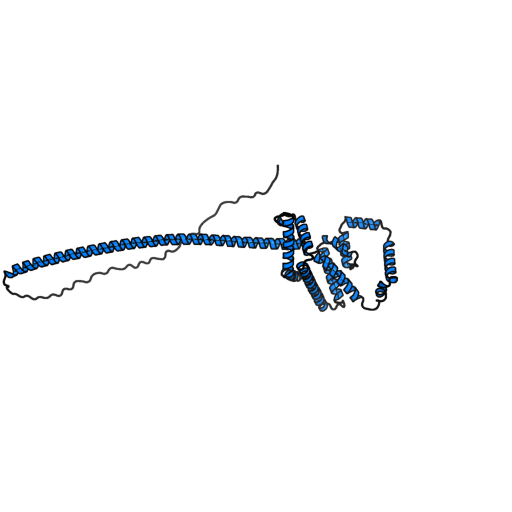O 1
ATOM 777 N N . GLU A 1 98 ? -0.804 1.789 44.023 1.00 85.19 98 GLU A N 1
ATOM 778 C CA . GLU A 1 98 ? -1.713 2.941 44.099 1.00 85.19 98 GLU A CA 1
ATOM 779 C C . GLU A 1 98 ? -1.516 3.905 42.928 1.00 85.19 98 GLU A C 1
ATOM 781 O O . GLU A 1 98 ? -2.493 4.364 42.328 1.00 85.19 98 GLU A O 1
ATOM 786 N N . ARG A 1 99 ? -0.259 4.174 42.556 1.00 86.94 99 ARG A N 1
ATOM 787 C CA . ARG A 1 99 ? 0.056 5.032 41.407 1.00 86.94 99 ARG A CA 1
ATOM 788 C C . ARG A 1 99 ? -0.347 4.393 40.091 1.00 86.94 99 ARG A C 1
ATOM 790 O O . ARG A 1 99 ? -0.984 5.053 39.275 1.00 86.94 99 ARG A O 1
ATOM 797 N N . PHE A 1 100 ? -0.047 3.108 39.910 1.00 84.62 100 PHE A N 1
ATOM 798 C CA . PHE A 1 100 ? -0.472 2.362 38.730 1.00 84.62 100 PHE A CA 1
ATOM 799 C C . PHE A 1 100 ? -1.995 2.424 38.562 1.00 84.62 100 PHE A C 1
ATOM 801 O O . PHE A 1 100 ? -2.496 2.824 37.512 1.00 84.62 100 PHE A O 1
ATOM 808 N N . GLN A 1 101 ? -2.746 2.142 39.629 1.00 78.81 101 GLN A N 1
ATOM 809 C CA . GLN A 1 101 ? -4.202 2.247 39.617 1.00 78.81 101 GLN A CA 1
ATOM 810 C C . GLN A 1 101 ? -4.681 3.673 39.331 1.00 78.81 101 GLN A C 1
ATOM 812 O O . GLN A 1 101 ? -5.665 3.846 38.614 1.00 78.81 101 GLN A O 1
ATOM 817 N N . SER A 1 102 ? -4.011 4.694 39.868 1.00 83.31 102 SER A N 1
ATOM 818 C CA . SER A 1 102 ? -4.334 6.095 39.588 1.00 83.31 102 SER A CA 1
ATOM 819 C C . SER A 1 102 ? -4.197 6.422 38.096 1.00 83.31 102 SER A C 1
ATOM 821 O O . SER A 1 102 ? -5.137 6.953 37.498 1.00 83.31 102 SER A O 1
ATOM 823 N N . HIS A 1 103 ? -3.090 6.015 37.463 1.00 83.19 103 HIS A N 1
ATOM 824 C CA . HIS A 1 103 ? -2.871 6.182 36.020 1.00 83.19 103 HIS A CA 1
ATOM 825 C C . HIS A 1 103 ? -3.908 5.454 35.185 1.00 83.19 103 HIS A C 1
ATOM 827 O O . HIS A 1 103 ? -4.461 6.026 34.246 1.00 83.19 103 HIS A O 1
ATOM 833 N N . VAL A 1 104 ? -4.227 4.215 35.554 1.00 79.88 104 VAL A N 1
ATOM 834 C CA . VAL A 1 104 ? -5.251 3.440 34.857 1.00 79.88 104 VAL A CA 1
ATOM 835 C C . VAL A 1 104 ? -6.620 4.115 34.977 1.00 79.88 104 VAL A C 1
ATOM 837 O O . VAL A 1 104 ? -7.293 4.312 33.964 1.00 79.88 104 VAL A O 1
ATOM 840 N N . ARG A 1 105 ? -7.022 4.556 36.178 1.00 77.00 105 ARG A N 1
ATOM 841 C CA . ARG A 1 105 ? -8.281 5.298 36.385 1.00 77.00 105 ARG A CA 1
ATOM 842 C C . ARG A 1 105 ? -8.313 6.574 35.547 1.00 77.00 105 ARG A C 1
ATOM 844 O O . ARG A 1 105 ? -9.319 6.849 34.895 1.00 77.00 105 ARG A O 1
ATOM 851 N N . TYR A 1 106 ? -7.223 7.338 35.539 1.00 81.25 106 TYR A N 1
ATOM 852 C CA . TYR A 1 106 ? -7.100 8.554 34.738 1.00 81.25 106 TYR A CA 1
ATOM 853 C C . TYR A 1 106 ? -7.208 8.259 33.234 1.00 81.25 106 TYR A C 1
ATOM 855 O O . TYR A 1 106 ? -7.965 8.923 32.523 1.00 81.25 106 TYR A O 1
ATOM 863 N N . GLY A 1 107 ? -6.527 7.216 32.755 1.00 79.00 107 GLY A N 1
ATOM 864 C CA . GLY A 1 107 ? -6.605 6.736 31.376 1.00 79.00 107 GLY A CA 1
ATOM 865 C C . GLY A 1 107 ? -8.027 6.344 30.975 1.00 79.00 107 GLY A C 1
ATOM 866 O O . GLY A 1 107 ? -8.528 6.816 29.953 1.00 79.00 107 GLY A O 1
ATOM 867 N N . MET A 1 108 ? -8.719 5.570 31.816 1.00 74.88 108 MET A N 1
ATOM 868 C CA . MET A 1 108 ? -10.122 5.194 31.607 1.00 74.88 108 MET A CA 1
ATOM 869 C C . MET A 1 108 ? -11.033 6.421 31.539 1.00 74.88 108 MET A C 1
ATOM 871 O O . MET A 1 108 ? -11.853 6.542 30.630 1.00 74.88 108 MET A O 1
ATOM 875 N N . VAL A 1 109 ? -10.878 7.362 32.473 1.00 73.94 109 VAL A N 1
ATOM 876 C CA . VAL A 1 109 ? -11.651 8.609 32.485 1.00 73.94 109 VAL A CA 1
ATOM 877 C C . VAL A 1 109 ? -11.419 9.411 31.204 1.00 73.94 109 VAL A C 1
ATOM 879 O O . VAL A 1 109 ? -12.381 9.904 30.613 1.00 73.94 109 VAL A O 1
ATOM 882 N N . ASN A 1 110 ? -10.177 9.524 30.740 1.00 77.38 110 ASN A N 1
ATOM 883 C CA . ASN A 1 110 ? -9.855 10.237 29.505 1.00 77.38 110 ASN A CA 1
ATOM 884 C C . ASN A 1 110 ? -10.422 9.551 28.263 1.00 77.38 110 ASN A C 1
ATOM 886 O O . ASN A 1 110 ? -10.925 10.235 27.371 1.00 77.38 110 ASN A O 1
ATOM 890 N N . LEU A 1 111 ? -10.383 8.219 28.212 1.00 71.38 111 LEU A N 1
ATOM 891 C CA . LEU A 1 111 ? -10.983 7.442 27.130 1.00 71.38 111 LEU A CA 1
ATOM 892 C C . LEU A 1 111 ? -12.489 7.731 27.028 1.00 71.38 111 LEU A C 1
ATOM 894 O O . LEU A 1 111 ? -13.003 8.008 25.948 1.00 71.38 111 LEU A O 1
ATOM 898 N N . LEU A 1 112 ? -13.175 7.770 28.172 1.00 69.75 112 LEU A N 1
ATOM 899 C CA . LEU A 1 112 ? -14.608 8.057 28.245 1.00 69.75 112 LEU A CA 1
ATOM 900 C C . LEU A 1 112 ? -14.978 9.491 27.877 1.00 69.75 112 LEU A C 1
ATOM 902 O O . LEU A 1 112 ? -16.034 9.714 27.287 1.00 69.75 112 LEU A O 1
ATOM 906 N N . HIS A 1 113 ? -14.128 10.463 28.213 1.00 74.06 113 HIS A N 1
ATOM 907 C CA . HIS A 1 113 ? -14.330 11.842 27.767 1.00 74.06 113 HIS A CA 1
ATOM 908 C C . HIS A 1 113 ? -14.155 11.969 26.258 1.00 74.06 113 HIS A C 1
ATOM 910 O O . HIS A 1 113 ? -14.930 12.677 25.619 1.00 74.06 113 HIS A O 1
ATOM 916 N N . LYS A 1 114 ? -13.156 11.286 25.687 1.00 73.12 114 LYS A N 1
ATOM 917 C CA . LYS A 1 114 ? -12.923 11.324 24.246 1.00 73.12 114 LYS A CA 1
ATOM 918 C C . LYS A 1 114 ? -14.056 10.642 23.486 1.00 73.12 114 LYS A C 1
ATOM 920 O O . LYS A 1 114 ? -14.427 11.137 22.427 1.00 73.12 114 LYS A O 1
ATOM 925 N N . TRP A 1 115 ? -14.556 9.500 23.965 1.00 70.81 115 TRP A N 1
ATOM 926 C CA . TRP A 1 115 ? -15.489 8.648 23.214 1.00 70.81 115 TRP A CA 1
ATOM 927 C C . TRP A 1 115 ? -16.829 8.525 23.960 1.00 70.81 115 TRP A C 1
ATOM 929 O O . TRP A 1 115 ? -17.148 7.472 24.523 1.00 70.81 115 TRP A O 1
ATOM 939 N N . PRO A 1 116 ? -17.640 9.600 23.987 1.00 72.00 116 PRO A N 1
ATOM 940 C CA . PRO A 1 116 ? -18.878 9.648 24.759 1.00 72.00 116 PRO A CA 1
ATOM 941 C C . PRO A 1 116 ? -19.917 8.625 24.287 1.00 72.00 116 PRO A C 1
ATOM 943 O O . PRO A 1 116 ? -20.750 8.202 25.083 1.00 72.00 116 PRO A O 1
ATOM 946 N N . ASP A 1 117 ? -19.872 8.172 23.039 1.00 69.81 117 ASP A N 1
ATOM 947 C CA . ASP A 1 117 ? -20.821 7.169 22.547 1.00 69.81 117 ASP A CA 1
ATOM 948 C C . ASP A 1 117 ? -20.565 5.784 23.144 1.00 69.81 117 ASP A C 1
ATOM 950 O O . ASP A 1 117 ? -21.440 4.929 23.128 1.00 69.81 117 ASP A O 1
ATOM 954 N N . MET A 1 118 ? -19.410 5.564 23.775 1.00 63.78 118 MET A N 1
ATOM 955 C CA . MET A 1 118 ? -19.070 4.296 24.417 1.00 63.78 118 MET A CA 1
ATOM 956 C C . MET A 1 118 ? -19.635 4.142 25.834 1.00 63.78 118 MET A C 1
ATOM 958 O O . MET A 1 118 ? -19.426 3.112 26.481 1.00 63.78 118 MET A O 1
ATOM 962 N N . LYS A 1 119 ? -20.396 5.132 26.318 1.00 66.69 119 LYS A N 1
ATOM 963 C CA . LYS A 1 119 ? -21.067 5.107 27.628 1.00 66.69 119 LYS A CA 1
ATOM 964 C C . LYS A 1 119 ? -21.878 3.836 27.860 1.00 66.69 119 LYS A C 1
ATOM 966 O O . LYS A 1 119 ? -21.869 3.320 28.972 1.00 66.69 119 LYS A O 1
ATOM 971 N N . TYR A 1 120 ? -22.549 3.303 26.837 1.00 65.50 120 TYR A N 1
ATOM 972 C CA . TYR A 1 120 ? -23.375 2.100 26.995 1.00 65.50 120 TYR A CA 1
ATOM 973 C C . TYR A 1 120 ? -22.542 0.854 27.338 1.00 65.50 120 TYR A C 1
ATOM 975 O O . TYR A 1 120 ? -23.018 -0.018 28.058 1.00 65.50 120 TYR A O 1
ATOM 983 N N . LYS A 1 121 ? -21.273 0.779 26.906 1.00 62.12 121 LYS A N 1
ATOM 984 C CA . LYS A 1 121 ? -20.376 -0.337 27.256 1.00 62.12 121 LYS A CA 1
ATOM 985 C C . LYS A 1 121 ? -19.942 -0.294 28.725 1.00 62.12 121 LYS A C 1
ATOM 987 O O . LYS A 1 121 ? -19.63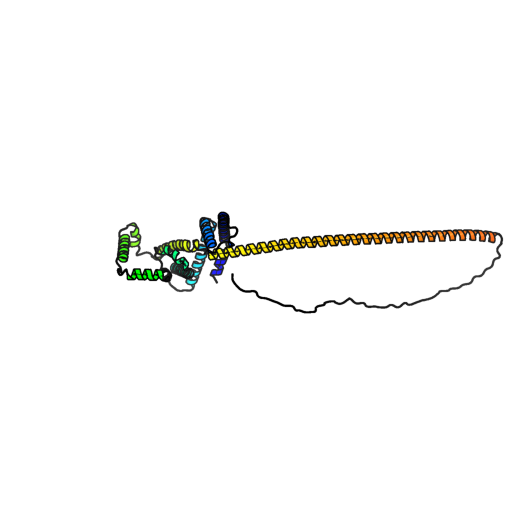0 -1.336 29.293 1.00 62.12 121 LYS A O 1
ATOM 992 N N . LEU A 1 122 ? -20.016 0.874 29.376 1.00 61.47 122 LEU A N 1
ATOM 993 C CA . LEU A 1 122 ? -19.827 0.985 30.827 1.00 61.47 122 LEU A CA 1
ATOM 994 C C . LEU A 1 122 ? -20.946 0.326 31.628 1.00 61.47 122 LEU A C 1
ATOM 996 O O . LEU A 1 122 ? -20.776 0.141 32.830 1.00 61.47 122 LEU A O 1
ATOM 1000 N N . HIS A 1 123 ? -22.064 -0.060 31.001 1.00 57.69 123 HIS A N 1
ATOM 1001 C CA . HIS A 1 123 ? -23.122 -0.768 31.716 1.00 57.69 123 HIS A CA 1
ATOM 1002 C C . HIS A 1 123 ? -22.622 -2.078 32.325 1.00 57.69 123 HIS A C 1
ATOM 1004 O O . HIS A 1 123 ? -23.061 -2.444 33.411 1.00 57.69 123 HIS A O 1
ATOM 1010 N N . ALA A 1 124 ? -21.651 -2.737 31.680 1.00 54.53 124 ALA A N 1
ATOM 1011 C CA . ALA A 1 124 ? -20.994 -3.925 32.222 1.00 54.53 124 ALA A CA 1
ATOM 1012 C C . ALA A 1 124 ? -20.284 -3.653 33.562 1.00 54.53 124 ALA A C 1
ATOM 1014 O O . ALA A 1 124 ? -20.107 -4.565 34.365 1.00 54.53 124 ALA A O 1
ATOM 1015 N N . LEU A 1 125 ? -19.915 -2.396 33.824 1.00 50.56 125 LEU A N 1
ATOM 1016 C CA . LEU A 1 125 ? -19.260 -1.971 35.054 1.00 50.56 125 LEU A CA 1
ATOM 1017 C C . LEU A 1 125 ? -20.243 -1.469 36.122 1.00 50.56 125 LEU A C 1
ATOM 1019 O O . LEU A 1 125 ? -19.810 -1.225 37.242 1.00 50.56 125 LEU A O 1
ATOM 1023 N N . PHE A 1 126 ? -21.546 -1.323 35.836 1.00 50.94 126 PHE A N 1
ATOM 1024 C CA . PHE A 1 126 ? -22.505 -0.847 36.848 1.00 50.94 126 PHE A CA 1
ATOM 1025 C C . PHE A 1 126 ? -22.709 -1.829 38.005 1.00 50.94 126 PHE A C 1
ATOM 1027 O O . PHE A 1 126 ? -23.033 -1.395 39.106 1.00 50.94 126 PHE A O 1
ATOM 1034 N N . ASN A 1 127 ? -22.455 -3.120 37.779 1.00 49.28 127 ASN A N 1
ATOM 1035 C CA . ASN A 1 127 ? -22.496 -4.146 38.823 1.00 49.28 127 ASN A CA 1
ATOM 1036 C C . ASN A 1 127 ? -21.127 -4.389 39.480 1.00 49.28 127 ASN A C 1
ATOM 1038 O O . ASN A 1 127 ? -21.010 -5.259 40.337 1.00 49.28 127 ASN A O 1
ATOM 1042 N N . GLN A 1 128 ? -20.091 -3.650 39.076 1.00 52.59 128 GLN A N 1
ATOM 1043 C CA . GLN A 1 128 ? -18.758 -3.721 39.668 1.00 52.59 128 GLN A CA 1
ATOM 1044 C C . GLN A 1 128 ? -18.526 -2.475 40.534 1.00 52.59 128 GLN A C 1
ATOM 1046 O O . GLN A 1 128 ? -19.009 -1.390 40.189 1.00 52.59 128 GLN A O 1
ATOM 1051 N N . PRO A 1 129 ? -17.794 -2.574 41.656 1.00 52.62 129 PRO A N 1
ATOM 1052 C CA . PRO A 1 129 ? -17.466 -1.415 42.474 1.00 52.62 129 PRO A CA 1
ATOM 1053 C C . PRO A 1 129 ? -16.527 -0.475 41.700 1.00 52.62 129 PRO A C 1
ATOM 1055 O O . PRO A 1 129 ? -15.306 -0.555 41.788 1.00 52.62 129 PRO A O 1
ATOM 1058 N N . LEU A 1 130 ? -17.104 0.441 40.919 1.00 58.59 130 LEU A N 1
ATOM 1059 C CA . LEU A 1 130 ? -16.357 1.494 40.237 1.00 58.59 130 LEU A CA 1
ATOM 1060 C C . LEU A 1 130 ? -15.731 2.428 41.270 1.00 58.59 130 LEU A C 1
ATOM 1062 O O . LEU A 1 130 ? -16.418 2.842 42.216 1.00 58.59 130 LEU A O 1
ATOM 1066 N N . SER A 1 131 ? -14.478 2.829 41.033 1.00 66.06 131 SER A N 1
ATOM 1067 C CA . SER A 1 131 ? -13.839 3.894 41.809 1.00 66.06 131 SER A CA 1
ATOM 1068 C C . SER A 1 131 ? -14.686 5.172 41.761 1.00 66.06 131 SER A C 1
ATOM 1070 O O . SER A 1 131 ? -15.460 5.400 40.819 1.00 66.06 131 SER A O 1
ATOM 1072 N N . SER A 1 132 ? -14.561 6.017 42.787 1.00 69.50 132 SER A N 1
ATOM 1073 C CA . SER A 1 132 ? -15.405 7.209 42.940 1.00 69.50 132 SER A CA 1
ATOM 1074 C C . SER A 1 132 ? -15.313 8.145 41.724 1.00 69.50 132 SER A C 1
ATOM 1076 O O . SER A 1 132 ? -16.300 8.762 41.322 1.00 69.50 132 SER A O 1
ATOM 1078 N N . GLU A 1 133 ? -14.142 8.199 41.094 1.00 68.88 133 GLU A N 1
ATOM 1079 C CA . GLU A 1 133 ? -13.789 9.066 39.973 1.00 68.88 133 GLU A CA 1
ATOM 1080 C C . GLU A 1 133 ? -14.458 8.588 38.682 1.00 68.88 133 GLU A C 1
ATOM 1082 O O . GLU A 1 133 ? -15.141 9.367 38.015 1.00 68.88 133 GLU A O 1
ATOM 1087 N N . ILE A 1 134 ? -14.339 7.291 38.370 1.00 64.62 134 ILE A N 1
ATOM 1088 C CA . ILE A 1 134 ? -14.968 6.688 37.186 1.00 64.62 134 ILE A CA 1
ATOM 1089 C C . ILE A 1 134 ? -16.488 6.763 37.319 1.00 64.62 134 ILE A C 1
ATOM 1091 O O . ILE A 1 134 ? -17.177 7.144 36.373 1.00 64.62 134 ILE A O 1
ATOM 1095 N N . ARG A 1 135 ? -17.015 6.484 38.518 1.00 67.19 135 ARG A N 1
ATOM 1096 C CA . ARG A 1 135 ? -18.444 6.591 38.820 1.00 67.19 135 ARG A CA 1
ATOM 1097 C C . ARG A 1 135 ? -18.963 8.008 38.566 1.00 67.19 135 ARG A C 1
ATOM 1099 O O . ARG A 1 135 ? -19.973 8.165 37.885 1.00 67.19 135 ARG A O 1
ATOM 1106 N N . LYS A 1 136 ? -18.269 9.044 39.054 1.00 69.31 136 LYS A N 1
ATOM 1107 C CA . LYS A 1 136 ? -18.641 10.455 38.823 1.00 69.31 136 LYS A CA 1
ATOM 1108 C C . LYS A 1 136 ? -18.702 10.794 37.333 1.00 69.31 136 LYS A C 1
ATOM 1110 O O . LYS A 1 136 ? -19.643 11.457 36.900 1.00 69.31 136 LYS A O 1
ATOM 1115 N N . VAL A 1 137 ? -17.722 10.342 36.551 1.00 68.62 137 VAL A N 1
ATOM 1116 C CA . VAL A 1 137 ? -17.667 10.594 35.103 1.00 68.62 137 VAL A CA 1
ATOM 1117 C C . VAL A 1 137 ? -18.775 9.840 34.381 1.00 68.62 137 VAL A C 1
ATOM 1119 O O . VAL A 1 137 ? -19.498 10.457 33.605 1.00 68.62 137 VAL A O 1
ATOM 1122 N N . ALA A 1 138 ? -18.982 8.559 34.691 1.00 64.88 138 ALA A N 1
ATOM 1123 C CA . ALA A 1 138 ? -20.077 7.769 34.142 1.00 64.88 138 ALA A CA 1
ATOM 1124 C C . ALA A 1 138 ? -21.431 8.441 34.416 1.00 64.88 138 ALA A C 1
ATOM 1126 O O . ALA A 1 138 ? -22.167 8.721 33.476 1.00 64.88 138 ALA A O 1
ATOM 1127 N N . TRP A 1 139 ? -21.730 8.817 35.663 1.00 66.88 139 TRP A N 1
ATOM 1128 C CA . TRP A 1 139 ? -22.973 9.527 35.988 1.00 66.88 139 TRP A CA 1
ATOM 1129 C C . TRP A 1 139 ? -23.100 10.865 35.269 1.00 66.88 139 TRP A C 1
ATOM 1131 O O . TRP A 1 139 ? -24.159 11.149 34.718 1.00 66.88 139 TRP A O 1
ATOM 1141 N N . ARG A 1 140 ? -22.035 11.674 35.209 1.00 71.62 140 ARG A N 1
ATOM 1142 C CA . ARG A 1 140 ? -22.045 12.939 34.456 1.00 71.62 140 ARG A CA 1
ATOM 1143 C C . ARG A 1 140 ? -22.375 12.701 32.984 1.00 71.62 140 ARG A C 1
ATOM 1145 O O . ARG A 1 140 ? -23.168 13.433 32.402 1.00 71.62 140 ARG A O 1
ATOM 1152 N N . LEU A 1 141 ? -21.785 11.667 32.400 1.00 66.94 141 LEU A N 1
ATOM 1153 C CA . LEU A 1 141 ? -21.983 11.268 31.017 1.00 66.94 141 LEU A CA 1
ATOM 1154 C C . LEU A 1 141 ? -23.385 10.685 30.761 1.00 66.94 141 LEU A C 1
ATOM 1156 O O . LEU A 1 141 ? -23.950 10.950 29.704 1.00 66.94 141 LEU A O 1
ATOM 1160 N N . PHE A 1 142 ? -23.968 9.933 31.695 1.00 64.94 142 PHE A N 1
ATOM 1161 C CA . PHE A 1 142 ? -25.341 9.424 31.587 1.00 64.94 142 PHE A CA 1
ATOM 1162 C C . PHE A 1 142 ? -26.376 10.535 31.750 1.00 64.94 142 PHE A C 1
ATOM 1164 O O . PHE A 1 142 ? -27.322 10.641 30.972 1.00 64.94 142 PHE A O 1
ATOM 1171 N N . LEU A 1 143 ? -26.160 11.410 32.728 1.00 67.81 143 LEU A N 1
ATOM 1172 C CA . LEU A 1 143 ? -27.045 12.529 33.032 1.00 67.81 143 LEU A CA 1
ATOM 1173 C C . LEU A 1 143 ? -26.844 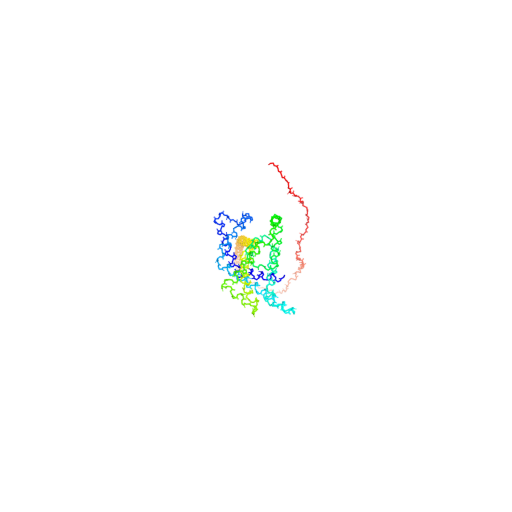13.724 32.089 1.00 67.81 143 LEU A C 1
ATOM 1175 O O . LEU A 1 143 ? -27.623 14.673 32.145 1.00 67.81 143 LEU A O 1
ATOM 1179 N N . SER A 1 144 ? -25.846 13.700 31.196 1.00 72.62 144 SER A N 1
ATOM 1180 C CA . SER A 1 144 ? -25.745 14.690 30.117 1.00 72.62 144 SER A CA 1
ATOM 1181 C C . SER A 1 144 ? -26.862 14.518 29.082 1.00 72.62 144 SER A C 1
ATOM 1183 O O . SER A 1 144 ? -27.191 15.467 28.378 1.00 72.62 144 SER A O 1
ATOM 1185 N N . ASN A 1 145 ? -27.466 13.328 28.989 1.00 76.94 145 ASN A N 1
ATOM 1186 C CA . ASN A 1 145 ? -28.664 13.111 28.188 1.00 76.94 145 ASN A CA 1
ATOM 1187 C C . ASN A 1 145 ? -29.879 13.697 28.922 1.00 76.94 145 ASN A C 1
ATOM 1189 O O . ASN A 1 145 ? -30.280 13.200 29.975 1.00 76.94 145 ASN A O 1
ATOM 1193 N N . THR A 1 146 ? -30.493 14.737 28.355 1.00 78.69 146 THR A N 1
ATOM 1194 C CA . THR A 1 146 ? -31.619 15.448 28.976 1.00 78.69 146 THR A CA 1
ATOM 1195 C C . THR A 1 146 ? -32.807 14.533 29.264 1.00 78.69 146 THR A C 1
ATOM 1197 O O . THR A 1 146 ? -33.412 14.663 30.324 1.00 78.69 146 THR A O 1
ATOM 1200 N N . LYS A 1 147 ? -33.114 13.575 28.380 1.00 79.56 147 LYS A N 1
ATOM 1201 C CA . LYS A 1 147 ? -34.210 12.615 28.578 1.00 79.56 147 LYS A CA 1
ATOM 1202 C C . LYS A 1 147 ? -33.916 11.690 29.758 1.00 79.56 147 LYS A C 1
ATOM 1204 O O . LYS A 1 147 ? -34.734 11.602 30.667 1.00 79.56 147 LYS A O 1
ATOM 1209 N N . ALA A 1 148 ? -32.731 11.077 29.783 1.00 71.12 148 ALA A N 1
ATOM 1210 C CA . ALA A 1 148 ? -32.311 10.203 30.881 1.00 71.12 148 ALA A CA 1
ATOM 1211 C C . ALA A 1 148 ? -32.238 10.963 32.216 1.00 71.12 148 ALA A C 1
ATOM 1213 O O . ALA A 1 148 ? -32.675 10.457 33.247 1.00 71.12 148 ALA A O 1
ATOM 1214 N N . ARG A 1 149 ? -31.755 12.212 32.194 1.00 76.38 149 ARG A N 1
ATOM 1215 C CA . ARG A 1 149 ? -31.723 13.098 33.361 1.00 76.38 149 ARG A CA 1
ATOM 1216 C C . ARG A 1 149 ? -33.122 13.412 33.879 1.00 76.38 149 ARG A C 1
ATOM 1218 O O . ARG A 1 149 ? -33.342 13.325 35.080 1.00 76.38 149 ARG A O 1
ATOM 1225 N N . MET A 1 150 ? -34.062 13.769 33.004 1.00 81.00 150 MET A N 1
ATOM 1226 C CA . MET A 1 150 ? -35.442 14.069 33.400 1.00 81.00 150 MET A CA 1
ATOM 1227 C C . MET A 1 150 ? -36.169 12.824 33.909 1.00 81.00 150 MET A C 1
ATOM 1229 O O . MET A 1 150 ? -36.897 12.914 34.893 1.00 81.00 150 MET A O 1
ATOM 1233 N N . GLU A 1 151 ? -35.946 11.660 33.299 1.00 76.44 151 GLU A N 1
ATOM 1234 C CA . GLU A 1 151 ? -36.479 10.382 33.779 1.00 76.44 151 GLU A CA 1
ATOM 1235 C C . GLU A 1 151 ? -35.914 10.020 35.157 1.00 76.44 151 GLU A C 1
ATOM 1237 O O . GLU A 1 151 ? -36.678 9.678 36.057 1.00 76.44 151 GLU A O 1
ATOM 1242 N N . TYR A 1 152 ? -34.600 10.169 35.353 1.00 71.94 152 TYR A N 1
ATOM 1243 C CA . TYR A 1 152 ? -33.950 9.995 36.651 1.00 71.94 152 TYR A CA 1
ATOM 1244 C C . TYR A 1 152 ? -34.528 10.951 37.697 1.00 71.94 152 TYR A C 1
ATOM 1246 O O . TYR A 1 152 ? -34.975 10.496 38.742 1.00 71.94 152 TYR A O 1
ATOM 1254 N N . LEU A 1 153 ? -34.597 12.255 37.408 1.00 76.19 153 LEU A N 1
ATOM 1255 C CA . LEU A 1 153 ? -35.164 13.248 38.325 1.00 76.19 153 LEU A CA 1
ATOM 1256 C C . LEU A 1 153 ? -36.636 12.965 38.633 1.00 76.19 153 LEU A C 1
ATOM 1258 O O . LEU A 1 153 ? -37.036 13.101 39.780 1.00 76.19 153 LEU A O 1
ATOM 1262 N N . THR A 1 154 ? -37.413 12.503 37.650 1.00 80.88 154 THR A N 1
ATOM 1263 C CA . THR A 1 154 ? -38.814 12.094 37.835 1.00 80.88 154 THR A CA 1
ATOM 1264 C C . THR A 1 154 ? -38.921 10.852 38.717 1.00 80.88 154 THR A C 1
ATOM 1266 O O . THR A 1 154 ? -39.807 10.770 39.563 1.00 80.88 154 THR A O 1
ATOM 1269 N N . ARG A 1 155 ? -38.034 9.863 38.537 1.00 72.44 155 ARG A N 1
ATOM 1270 C CA . ARG A 1 155 ? -37.971 8.675 39.400 1.00 72.44 155 ARG A CA 1
ATOM 1271 C C . ARG A 1 155 ? -37.565 9.062 40.814 1.00 72.44 155 ARG A C 1
ATOM 1273 O O . ARG A 1 155 ? -38.246 8.661 41.741 1.00 72.44 155 ARG A O 1
ATOM 1280 N N . VAL A 1 156 ? -36.537 9.888 40.981 1.00 67.94 156 VAL A N 1
ATOM 1281 C CA . VAL A 1 156 ? -36.077 10.386 42.286 1.00 67.94 156 VAL A CA 1
ATOM 1282 C C . VAL A 1 156 ? -37.146 11.236 42.976 1.00 67.94 156 VAL A C 1
ATOM 1284 O O . VAL A 1 156 ? -37.353 11.086 44.172 1.00 67.94 156 VAL A O 1
ATOM 1287 N N . SER A 1 157 ? -37.869 12.088 42.245 1.00 74.75 157 SER A N 1
ATOM 1288 C CA . SER A 1 157 ? -38.931 12.925 42.815 1.00 74.75 157 SER A CA 1
ATOM 1289 C C . SER A 1 157 ? -40.185 12.129 43.178 1.00 74.75 157 SER A C 1
ATOM 1291 O O . SER A 1 157 ? -40.884 12.491 44.118 1.00 74.75 157 SER A O 1
ATOM 1293 N N . LYS A 1 158 ? -40.486 11.054 42.433 1.00 74.19 158 LYS A N 1
ATOM 1294 C CA . LYS A 1 158 ? -41.570 10.108 42.750 1.00 74.19 158 LYS A CA 1
ATOM 1295 C C . LYS A 1 158 ? -41.188 9.151 43.873 1.00 74.19 158 LYS A C 1
ATOM 1297 O O . LYS A 1 158 ? -42.057 8.698 44.608 1.00 74.19 158 LYS A O 1
ATOM 1302 N N . ASN A 1 159 ? -39.902 8.849 44.005 1.00 57.19 159 ASN A N 1
ATOM 1303 C CA . ASN A 1 159 ? -39.367 7.991 45.044 1.00 57.19 159 ASN A CA 1
ATOM 1304 C C . ASN A 1 159 ? -38.988 8.843 46.265 1.00 57.19 159 ASN A C 1
ATOM 1306 O O . ASN A 1 159 ? -37.826 8.958 46.646 1.00 57.19 159 ASN A O 1
ATOM 1310 N N . THR A 1 160 ? -40.000 9.437 46.906 1.00 51.53 160 THR A N 1
ATOM 1311 C CA . THR A 1 160 ? -39.890 9.996 48.266 1.00 51.53 160 THR A CA 1
ATOM 1312 C C . THR A 1 160 ? -39.534 8.931 49.309 1.00 51.53 160 THR A C 1
ATOM 1314 O O . THR A 1 160 ? -39.195 9.281 50.439 1.00 51.53 160 THR A O 1
ATOM 1317 N N . ALA A 1 161 ? -39.526 7.645 48.939 1.00 46.72 161 ALA A N 1
ATOM 1318 C CA . ALA A 1 161 ? -38.929 6.566 49.713 1.00 46.72 161 ALA A CA 1
ATOM 1319 C C . ALA A 1 161 ? -37.397 6.606 49.599 1.00 46.72 161 ALA A C 1
ATOM 1321 O O . ALA A 1 161 ? -36.745 5.764 48.984 1.00 46.72 161 ALA A O 1
ATOM 1322 N N . LYS A 1 162 ? -36.808 7.611 50.244 1.00 56.31 162 LYS A N 1
ATOM 1323 C CA . LYS A 1 162 ? -35.449 7.494 50.756 1.00 56.31 162 LYS A CA 1
ATOM 1324 C C . LYS A 1 162 ? -35.359 6.214 51.619 1.00 56.31 162 LYS A C 1
ATOM 1326 O O . LYS A 1 162 ? -36.197 5.997 52.488 1.00 56.31 162 LYS A O 1
ATOM 1331 N N . PHE A 1 163 ? -34.309 5.425 51.401 1.00 57.38 163 PHE A N 1
ATOM 1332 C CA . PHE A 1 163 ? -33.729 4.422 52.308 1.00 57.38 163 PHE A CA 1
ATOM 1333 C C . PHE A 1 163 ? -34.293 3.001 52.427 1.00 57.38 163 PHE A C 1
ATOM 1335 O O . PHE A 1 163 ? -33.485 2.153 52.769 1.00 57.38 163 PHE A O 1
ATOM 1342 N N . SER A 1 164 ? -35.557 2.647 52.170 1.00 57.25 164 SER A N 1
ATOM 1343 C CA . SER A 1 164 ? -35.998 1.285 52.571 1.00 57.25 164 SER A CA 1
ATOM 1344 C C . SER A 1 164 ? -35.357 0.143 51.768 1.00 57.25 164 SER A C 1
ATOM 1346 O O . SER A 1 164 ? -34.965 -0.859 52.355 1.00 57.25 164 SER A O 1
ATOM 1348 N N . ILE A 1 165 ? -35.204 0.297 50.449 1.00 61.09 165 ILE A N 1
ATOM 1349 C CA . ILE A 1 165 ? -34.626 -0.744 49.580 1.00 61.09 165 ILE A CA 1
ATOM 1350 C C . ILE A 1 165 ? -33.102 -0.796 49.719 1.00 61.09 165 ILE A C 1
ATOM 1352 O O . ILE A 1 165 ? -32.538 -1.878 49.813 1.00 61.09 165 ILE A O 1
ATOM 1356 N N . ASP A 1 166 ? -32.433 0.356 49.790 1.00 54.59 166 ASP A N 1
ATOM 1357 C CA . ASP A 1 166 ? -30.978 0.397 49.982 1.00 54.59 166 ASP A CA 1
ATOM 1358 C C . ASP A 1 166 ? -30.581 -0.092 51.385 1.00 54.59 166 ASP A C 1
ATOM 1360 O O . ASP A 1 166 ? -29.567 -0.772 51.534 1.00 54.59 166 ASP A O 1
ATOM 1364 N N . LEU A 1 167 ? -31.401 0.192 52.407 1.00 62.19 167 LEU A N 1
ATOM 1365 C CA . LEU A 1 167 ? -31.238 -0.358 53.754 1.00 62.19 167 LEU A CA 1
ATOM 1366 C C . LEU A 1 167 ? -31.483 -1.871 53.764 1.00 62.19 167 LEU A C 1
ATOM 1368 O O . LEU A 1 167 ? -30.697 -2.590 54.366 1.00 62.19 167 LEU A O 1
ATOM 1372 N N . ASP A 1 168 ? -32.506 -2.367 53.062 1.00 69.50 168 ASP A N 1
ATOM 1373 C CA . ASP A 1 168 ? -32.775 -3.807 52.930 1.00 69.50 168 ASP A CA 1
ATOM 1374 C C . ASP A 1 168 ? -31.638 -4.537 52.193 1.00 69.50 168 ASP A C 1
ATOM 1376 O O . ASP A 1 168 ? -31.206 -5.604 52.621 1.00 69.50 168 ASP A O 1
ATOM 1380 N N . ILE A 1 169 ? -31.079 -3.943 51.134 1.00 57.97 169 ILE A N 1
ATOM 1381 C CA . ILE A 1 169 ? -29.906 -4.485 50.434 1.00 57.97 169 ILE A CA 1
ATOM 1382 C C . ILE A 1 169 ? -28.680 -4.475 51.353 1.00 57.97 169 ILE A C 1
ATOM 1384 O O . ILE A 1 169 ? -27.993 -5.489 51.437 1.00 57.97 169 ILE A O 1
ATOM 1388 N N . SER A 1 170 ? -28.423 -3.380 52.076 1.00 53.00 170 SER A N 1
ATOM 1389 C CA . SER A 1 170 ? -27.317 -3.307 53.042 1.00 53.00 170 SER A CA 1
ATOM 1390 C C . SER A 1 170 ? -27.461 -4.370 54.131 1.00 53.00 170 SER A C 1
ATOM 1392 O O . SER A 1 170 ? -26.519 -5.112 54.386 1.00 53.00 170 SER A O 1
ATOM 1394 N N . MET A 1 171 ? -28.655 -4.510 54.713 1.00 65.50 171 MET A N 1
ATOM 1395 C CA . MET A 1 171 ? -28.940 -5.508 55.744 1.00 65.50 171 MET A CA 1
ATOM 1396 C C . MET A 1 171 ? -28.814 -6.937 55.211 1.00 65.50 171 MET A C 1
ATOM 1398 O O . MET A 1 171 ? -28.293 -7.804 55.909 1.00 65.50 171 MET A O 1
ATOM 1402 N N . LYS A 1 172 ? -29.249 -7.200 53.973 1.00 67.62 172 LYS A N 1
ATOM 1403 C CA . LYS A 1 172 ? -29.071 -8.505 53.323 1.00 67.62 172 LYS A CA 1
ATOM 1404 C C . LYS A 1 172 ? -27.603 -8.806 53.071 1.00 67.62 172 LYS A C 1
ATOM 1406 O O . LYS A 1 172 ? -27.188 -9.924 53.345 1.00 67.62 172 LYS A O 1
ATOM 1411 N N . CYS A 1 173 ? -26.818 -7.834 52.616 1.00 52.44 173 CYS A N 1
ATOM 1412 C CA . CYS A 1 173 ? -25.375 -7.989 52.450 1.00 52.44 173 CYS A CA 1
ATOM 1413 C C . CYS A 1 173 ? -24.674 -8.258 53.790 1.00 52.44 173 CYS A C 1
ATOM 1415 O O . CYS A 1 173 ? -23.887 -9.196 53.868 1.00 52.44 173 CYS A O 1
ATOM 1417 N N . ASP A 1 174 ? -25.005 -7.518 54.852 1.00 61.84 174 ASP A N 1
ATOM 1418 C CA . ASP A 1 174 ? -24.441 -7.731 56.195 1.00 61.84 174 ASP A CA 1
ATOM 1419 C C . ASP A 1 174 ? -24.833 -9.098 56.772 1.00 61.84 174 ASP A C 1
ATOM 1421 O O . ASP A 1 174 ? -24.017 -9.793 57.383 1.00 61.84 174 ASP A O 1
ATOM 1425 N N . THR A 1 175 ? -26.075 -9.526 56.535 1.00 74.94 175 THR A N 1
ATOM 1426 C CA . THR A 1 175 ? -26.548 -10.859 56.926 1.00 74.94 175 THR A CA 1
ATOM 1427 C C . THR A 1 175 ? -25.777 -11.932 56.164 1.00 74.94 175 THR A C 1
ATOM 1429 O O . THR A 1 175 ? -25.215 -12.827 56.774 1.00 74.94 175 THR A O 1
ATOM 1432 N N . LEU A 1 176 ? -25.655 -11.807 54.843 1.00 64.56 176 LEU A N 1
ATOM 1433 C CA . LEU A 1 176 ? -24.994 -12.797 53.992 1.00 64.56 176 LEU A CA 1
ATOM 1434 C C . LEU A 1 176 ? -23.494 -12.909 54.315 1.00 64.56 176 LEU A C 1
ATOM 1436 O O . LEU A 1 176 ? -22.972 -14.015 54.404 1.00 64.56 176 LEU A O 1
ATOM 1440 N N . LEU A 1 177 ? -22.822 -11.788 54.598 1.00 57.09 177 LEU A N 1
ATOM 1441 C CA . LEU A 1 177 ? -21.426 -11.765 55.052 1.00 57.09 177 LEU A CA 1
ATOM 1442 C C . LEU A 1 177 ? -21.226 -12.388 56.443 1.00 57.09 177 LEU A C 1
ATOM 1444 O O . LEU A 1 177 ? -20.135 -12.878 56.728 1.00 57.09 177 LEU A O 1
ATOM 1448 N N . SER A 1 178 ? -22.244 -12.372 57.309 1.00 69.25 178 SER A N 1
ATOM 1449 C CA . SER A 1 178 ? -22.162 -12.924 58.668 1.00 69.25 178 SER A CA 1
ATOM 1450 C C . SER A 1 178 ? -22.665 -14.365 58.789 1.00 69.25 178 SER A C 1
ATOM 1452 O O . SER A 1 178 ? -22.216 -15.083 59.683 1.00 69.25 178 SER A O 1
ATOM 1454 N N . THR A 1 179 ? -23.563 -14.814 57.908 1.00 79.19 179 THR A N 1
ATOM 1455 C CA . THR A 1 179 ? -24.176 -16.149 57.987 1.00 79.19 179 THR A CA 1
ATOM 1456 C C . THR A 1 179 ? -23.535 -17.181 57.068 1.00 79.19 179 THR A C 1
ATOM 1458 O O . THR A 1 179 ? -23.533 -18.361 57.414 1.00 79.19 179 THR A O 1
ATOM 1461 N N . GLU A 1 180 ? -22.999 -16.783 55.911 1.00 74.75 180 GLU A N 1
ATOM 1462 C CA . GLU A 1 180 ? -22.443 -17.739 54.947 1.00 74.75 180 GLU A CA 1
ATOM 1463 C C . GLU A 1 180 ? -20.983 -18.101 55.283 1.00 74.75 180 GLU A C 1
ATOM 1465 O O . GLU A 1 180 ? -20.094 -17.242 55.235 1.00 74.75 180 GLU A O 1
ATOM 1470 N N . PRO A 1 181 ? -20.678 -19.381 55.581 1.00 74.69 181 PRO A N 1
ATOM 1471 C CA . PRO A 1 181 ? -19.341 -19.811 55.994 1.00 74.69 181 PRO A CA 1
ATOM 1472 C C . PRO A 1 181 ? -18.281 -19.605 54.906 1.00 74.69 181 PRO A C 1
ATOM 1474 O O . PRO A 1 181 ? -17.098 -19.494 55.222 1.00 74.69 181 PRO A O 1
ATOM 1477 N N . THR A 1 182 ? -18.687 -19.488 53.640 1.00 65.69 182 THR A N 1
ATOM 1478 C CA . THR A 1 182 ? -17.800 -19.174 52.514 1.00 65.69 182 THR A CA 1
ATOM 1479 C C . THR A 1 182 ? -17.147 -17.795 52.655 1.00 65.69 182 THR A C 1
ATOM 1481 O O . THR A 1 182 ? -16.031 -17.611 52.175 1.00 65.69 182 THR A O 1
ATOM 1484 N N . PHE A 1 183 ? -17.779 -16.847 53.360 1.00 48.31 183 PHE A N 1
ATOM 1485 C CA . PHE A 1 183 ? -17.278 -15.477 53.545 1.00 48.31 183 PHE A CA 1
ATOM 1486 C C . PHE A 1 183 ? -16.610 -15.225 54.902 1.00 48.31 183 PHE A C 1
ATOM 1488 O O . PHE A 1 183 ? -16.106 -14.126 55.122 1.00 48.31 183 PHE A O 1
ATOM 1495 N N . LYS A 1 184 ? -16.504 -16.232 55.785 1.00 66.56 184 LYS A N 1
ATOM 1496 C CA . LYS A 1 184 ? -15.832 -16.087 57.095 1.00 66.56 184 LYS A CA 1
ATOM 1497 C C . LYS A 1 184 ? -14.408 -15.531 56.996 1.00 66.56 184 LYS A C 1
ATOM 1499 O O . LYS A 1 184 ? -14.008 -14.713 57.814 1.00 66.56 184 LYS A O 1
ATOM 1504 N N . HIS A 1 185 ? -13.676 -15.904 55.948 1.00 58.44 185 HIS A N 1
ATOM 1505 C CA . HIS A 1 185 ? -12.311 -15.428 55.707 1.00 58.44 185 HIS A CA 1
ATOM 1506 C C . HIS A 1 185 ? -12.212 -13.906 55.469 1.00 58.44 185 HIS A C 1
ATOM 1508 O O . HIS A 1 185 ? -11.156 -13.333 55.711 1.00 58.44 185 HIS A O 1
ATOM 1514 N N . LEU A 1 186 ? -13.296 -13.248 55.032 1.00 47.62 186 LEU A N 1
ATOM 1515 C CA . LEU A 1 186 ? -13.376 -11.786 54.881 1.00 47.62 186 LEU A CA 1
ATOM 1516 C C . LEU A 1 186 ? -13.675 -11.077 56.211 1.00 47.62 186 LEU A C 1
ATOM 1518 O O . LEU A 1 186 ? -13.413 -9.885 56.349 1.00 47.62 186 LEU A O 1
ATOM 1522 N N . GLN A 1 187 ? -14.251 -11.795 57.179 1.00 57.59 187 GLN A N 1
ATOM 1523 C CA . GLN A 1 187 ? -14.599 -11.266 58.498 1.00 57.59 187 GLN A CA 1
ATOM 1524 C C . GLN A 1 187 ? -13.385 -11.263 59.440 1.00 57.59 187 GLN A C 1
ATOM 1526 O O . GLN A 1 187 ? -13.227 -10.339 60.241 1.00 57.59 187 GLN A O 1
ATOM 1531 N N . ASP A 1 188 ? -12.506 -12.259 59.286 1.00 52.50 188 ASP A N 1
ATOM 1532 C CA . ASP A 1 188 ? -11.308 -12.450 60.110 1.00 52.50 188 ASP A CA 1
ATOM 1533 C C . ASP A 1 188 ? -10.077 -11.676 59.594 1.00 52.50 188 ASP A C 1
ATOM 1535 O O . ASP A 1 188 ? -9.114 -11.469 60.333 1.00 52.50 188 ASP A O 1
ATOM 1539 N N . SER A 1 189 ? -10.105 -11.155 58.362 1.00 45.41 189 SER A N 1
ATOM 1540 C CA . SER A 1 189 ? -9.022 -10.340 57.796 1.00 45.41 189 SER A CA 1
ATOM 1541 C C . SER A 1 189 ? -9.109 -8.875 58.247 1.00 45.41 189 SER A C 1
ATOM 1543 O O . SER A 1 189 ? -9.342 -7.966 57.450 1.00 45.41 189 SER A O 1
ATOM 1545 N N . LYS A 1 190 ? -8.934 -8.631 59.549 1.00 49.44 190 LYS A N 1
ATOM 1546 C CA . LYS A 1 190 ? -8.639 -7.287 60.080 1.00 49.44 190 LYS A CA 1
ATOM 1547 C C . LYS A 1 190 ? -7.141 -7.016 60.250 1.00 49.44 190 LYS A C 1
ATOM 1549 O O . LYS A 1 190 ? -6.803 -5.915 60.676 1.00 49.44 190 LYS A O 1
ATOM 1554 N N . SER A 1 191 ? -6.255 -7.967 59.939 1.00 47.19 191 SER A N 1
ATOM 1555 C CA . SER A 1 191 ? -4.849 -7.874 60.364 1.00 47.19 191 SER A CA 1
ATOM 1556 C C . SER A 1 191 ? -3.753 -8.074 59.320 1.00 47.19 191 SER A C 1
ATOM 1558 O O . SER A 1 191 ? -2.610 -7.931 59.719 1.00 47.19 191 SER A O 1
ATOM 1560 N N . ASP A 1 192 ? -4.018 -8.302 58.033 1.00 43.72 192 ASP A N 1
ATOM 1561 C CA . ASP A 1 192 ? -2.935 -8.376 57.035 1.00 43.72 192 ASP A CA 1
ATOM 1562 C C . ASP A 1 192 ? -3.288 -7.576 55.779 1.00 43.72 192 ASP A C 1
ATOM 1564 O O . ASP A 1 192 ? -4.451 -7.529 55.374 1.00 43.72 192 ASP A O 1
ATOM 1568 N N . GLU A 1 193 ? -2.291 -6.865 55.239 1.00 57.88 193 GLU A N 1
ATOM 1569 C CA . GLU A 1 193 ? -2.443 -5.689 54.377 1.00 57.88 193 GLU A CA 1
ATOM 1570 C C . GLU A 1 193 ? -3.581 -5.807 53.337 1.00 57.88 193 GLU A C 1
ATOM 1572 O O . GLU A 1 193 ? -3.448 -6.507 52.327 1.00 57.88 193 GLU A O 1
ATOM 1577 N N . PRO A 1 194 ? -4.686 -5.051 53.506 1.00 50.12 194 PRO A N 1
ATOM 1578 C CA . PRO A 1 194 ? -5.846 -5.075 52.607 1.00 50.12 194 PRO A CA 1
ATOM 1579 C C . PRO A 1 194 ? -5.541 -4.588 51.176 1.00 50.12 194 PRO A C 1
ATOM 1581 O O . PRO A 1 194 ? -6.419 -4.600 50.311 1.00 50.12 194 PRO A O 1
ATOM 1584 N N . GLY A 1 195 ? -4.299 -4.176 50.907 1.00 43.56 195 GLY A N 1
ATOM 1585 C CA . GLY A 1 195 ? -3.828 -3.731 49.604 1.00 43.56 195 GLY A CA 1
ATOM 1586 C C . GLY A 1 195 ? -3.732 -4.859 48.580 1.00 43.56 195 GLY A C 1
ATOM 1587 O O . GLY A 1 195 ? -4.264 -4.712 47.484 1.00 43.56 195 GLY A O 1
ATOM 1588 N N . GLU A 1 196 ? -3.108 -5.996 48.895 1.00 45.66 196 GLU A N 1
ATOM 1589 C CA . GLU A 1 196 ? -2.747 -6.982 47.860 1.00 45.66 196 GLU A CA 1
ATOM 1590 C C . GLU A 1 196 ? -3.943 -7.754 47.294 1.00 45.66 196 GLU A C 1
ATOM 1592 O O . GLU A 1 196 ? -4.037 -7.957 46.082 1.00 45.66 196 GLU A O 1
ATOM 1597 N N . SER A 1 197 ? -4.896 -8.134 48.145 1.00 46.28 197 SER A N 1
ATOM 1598 C CA . SER A 1 197 ? -6.101 -8.855 47.711 1.00 46.28 197 SER A CA 1
ATOM 1599 C C . SER A 1 197 ? -7.025 -7.961 46.878 1.00 46.28 197 SER A C 1
ATOM 1601 O O . SER A 1 197 ? -7.577 -8.400 45.866 1.00 46.28 197 SER A O 1
ATOM 1603 N N . LEU A 1 198 ? -7.130 -6.678 47.244 1.00 46.50 198 LEU A N 1
ATOM 1604 C CA . LEU A 1 198 ? -7.833 -5.680 46.444 1.00 46.50 198 LEU A CA 1
ATOM 1605 C C . LEU A 1 198 ? -7.089 -5.403 45.134 1.00 46.50 198 LEU A C 1
ATOM 1607 O O . LEU A 1 198 ? -7.732 -5.296 44.097 1.00 46.50 198 LEU A O 1
ATOM 1611 N N . CYS A 1 199 ? -5.754 -5.340 45.152 1.00 48.41 199 CYS A N 1
ATOM 1612 C CA . CYS A 1 199 ? -4.950 -5.170 43.943 1.00 48.41 199 CYS A CA 1
ATOM 1613 C C . CYS A 1 199 ? -5.156 -6.327 42.972 1.00 48.41 199 CYS A C 1
ATOM 1615 O O . CYS A 1 199 ? -5.448 -6.066 41.816 1.00 48.41 199 CYS A O 1
ATOM 1617 N N . ARG A 1 200 ? -5.114 -7.579 43.437 1.00 52.00 200 ARG A N 1
ATOM 1618 C CA . ARG A 1 200 ? -5.308 -8.760 42.582 1.00 52.00 200 ARG A CA 1
ATOM 1619 C C . ARG A 1 200 ? -6.740 -8.844 42.033 1.00 52.00 200 ARG A C 1
ATOM 1621 O O . ARG A 1 200 ? -6.952 -9.207 40.880 1.00 52.00 200 ARG A O 1
ATOM 1628 N N . GLY A 1 201 ? -7.738 -8.449 42.828 1.00 48.31 201 GLY A N 1
ATOM 1629 C CA . GLY A 1 201 ? -9.126 -8.322 42.370 1.00 48.31 201 GLY A CA 1
ATOM 1630 C C . GLY A 1 201 ? -9.315 -7.206 41.336 1.00 48.31 201 GLY A C 1
ATOM 1631 O O . GLY A 1 201 ? -9.951 -7.413 40.305 1.00 48.31 201 GLY A O 1
ATOM 1632 N N . VAL A 1 202 ? -8.724 -6.035 41.580 1.00 50.31 202 VAL A N 1
ATOM 1633 C CA . VAL A 1 202 ? -8.762 -4.878 40.675 1.00 50.31 202 VAL A CA 1
ATOM 1634 C C . VAL A 1 202 ? -7.971 -5.146 39.399 1.00 50.31 202 VAL A C 1
ATOM 1636 O O . VAL A 1 202 ? -8.423 -4.733 38.343 1.00 50.31 202 VAL A O 1
ATOM 1639 N N . GLU A 1 203 ? -6.857 -5.868 39.466 1.00 49.91 203 GLU A N 1
ATOM 1640 C CA . GLU A 1 203 ? -6.046 -6.299 38.326 1.00 49.91 203 GLU A CA 1
ATOM 1641 C C . GLU A 1 203 ? -6.827 -7.270 37.439 1.00 49.91 203 GLU A C 1
ATOM 1643 O O . GLU A 1 203 ? -6.925 -7.042 36.240 1.00 49.91 203 GLU A O 1
ATOM 1648 N N . ASN A 1 204 ? -7.524 -8.252 38.017 1.00 50.00 204 ASN A N 1
ATOM 1649 C CA . ASN A 1 204 ? -8.403 -9.151 37.261 1.00 50.00 204 ASN A CA 1
ATOM 1650 C C . ASN A 1 204 ? -9.604 -8.416 36.632 1.00 50.00 204 ASN A C 1
ATOM 1652 O O . ASN A 1 204 ? -9.969 -8.676 35.482 1.00 50.00 204 ASN A O 1
ATOM 1656 N N . ILE A 1 205 ? -10.212 -7.466 37.355 1.00 50.22 205 ILE A N 1
ATOM 1657 C CA . ILE A 1 205 ? -11.300 -6.626 36.827 1.00 50.22 205 ILE A CA 1
ATOM 1658 C C . ILE A 1 205 ? -10.773 -5.688 35.738 1.00 50.22 205 ILE A C 1
ATOM 1660 O O . ILE A 1 205 ? -11.452 -5.483 34.735 1.00 50.22 205 ILE A O 1
ATOM 1664 N N . LEU A 1 206 ? -9.570 -5.138 35.901 1.00 50.16 206 LEU A N 1
ATOM 1665 C CA . LEU A 1 206 ? -8.919 -4.283 34.917 1.00 50.16 206 LEU A CA 1
ATOM 1666 C C . LEU A 1 206 ? -8.484 -5.063 33.695 1.00 50.16 206 LEU A C 1
ATOM 1668 O O . LEU A 1 206 ? -8.680 -4.561 32.606 1.00 50.16 206 LEU A O 1
ATOM 1672 N N . GLN A 1 207 ? -7.978 -6.281 33.823 1.00 51.97 207 GLN A N 1
ATOM 1673 C CA . GLN A 1 207 ? -7.621 -7.123 32.689 1.00 51.97 207 GLN A CA 1
ATOM 1674 C C . GLN A 1 207 ? -8.872 -7.520 31.894 1.00 51.97 207 GLN A C 1
ATOM 1676 O O . GLN A 1 207 ? -8.874 -7.458 30.666 1.00 51.97 207 GLN A O 1
ATOM 1681 N N . ALA A 1 208 ? -9.984 -7.815 32.576 1.00 52.22 208 ALA A N 1
ATOM 1682 C CA . ALA A 1 208 ? -11.277 -8.031 31.930 1.00 52.22 208 ALA A CA 1
ATOM 1683 C C . ALA A 1 208 ? -11.842 -6.743 31.299 1.00 52.22 208 ALA A C 1
ATOM 1685 O O . ALA A 1 208 ? -12.369 -6.781 30.187 1.00 52.22 208 ALA A O 1
ATOM 1686 N N . ALA A 1 209 ? -11.713 -5.593 31.970 1.00 48.78 209 ALA A N 1
ATOM 1687 C CA . ALA A 1 209 ? -12.179 -4.301 31.473 1.00 48.78 209 ALA A CA 1
ATOM 1688 C C . ALA A 1 209 ? -11.322 -3.792 30.311 1.00 48.78 209 ALA A C 1
ATOM 1690 O O . ALA A 1 209 ? -11.885 -3.317 29.339 1.00 48.78 209 ALA A O 1
ATOM 1691 N N . LEU A 1 210 ? -9.998 -3.926 30.370 1.00 49.66 210 LEU A N 1
ATOM 1692 C CA . LEU A 1 210 ? -9.050 -3.650 29.291 1.00 49.66 210 LEU A CA 1
ATOM 1693 C C . LEU A 1 210 ? -9.281 -4.617 28.140 1.00 49.66 210 LEU A C 1
ATOM 1695 O O . LEU A 1 210 ? -9.324 -4.174 27.004 1.00 49.66 210 LEU A O 1
ATOM 1699 N N . GLY A 1 211 ? -9.558 -5.891 28.425 1.00 51.47 211 GLY A N 1
ATOM 1700 C CA . GLY A 1 211 ? -10.108 -6.830 27.459 1.00 51.47 211 GLY A CA 1
ATOM 1701 C C . GLY A 1 211 ? -11.308 -6.204 26.753 1.00 51.47 211 GLY A C 1
ATOM 1702 O O . GLY A 1 211 ? -11.220 -5.850 25.593 1.00 51.47 211 GLY A O 1
ATOM 1703 N N . VAL A 1 212 ? -12.409 -5.927 27.442 1.00 51.97 212 VAL A N 1
ATOM 1704 C CA . VAL A 1 212 ? -13.627 -5.368 26.819 1.00 51.97 212 VAL A CA 1
ATOM 1705 C C . VAL A 1 212 ? -13.419 -3.984 26.158 1.00 51.97 212 VAL A C 1
ATOM 1707 O O . VAL A 1 212 ? -14.025 -3.706 25.119 1.00 51.97 212 VAL A O 1
ATOM 1710 N N . LEU A 1 213 ? -12.560 -3.130 26.721 1.00 48.00 213 LEU A N 1
ATOM 1711 C CA . LEU A 1 213 ? -12.286 -1.750 26.293 1.00 48.00 213 LEU A CA 1
ATOM 1712 C C . LEU A 1 213 ? -11.167 -1.613 25.258 1.00 48.00 213 LEU A C 1
ATOM 1714 O O . LEU A 1 213 ? -11.036 -0.527 24.717 1.00 48.00 213 LEU A O 1
ATOM 1718 N N . PHE A 1 214 ? -10.374 -2.647 24.971 1.00 49.59 214 PHE A N 1
ATOM 1719 C CA . PHE A 1 214 ? -9.375 -2.645 23.889 1.00 49.59 214 PHE A CA 1
ATOM 1720 C C . PHE A 1 214 ? -9.708 -3.689 22.812 1.00 49.59 214 PHE A C 1
ATOM 1722 O O . PHE A 1 214 ? -9.660 -3.371 21.627 1.00 49.59 214 PHE A O 1
ATOM 1729 N N . VAL A 1 215 ? -10.188 -4.881 23.190 1.00 48.72 215 VAL A N 1
ATOM 1730 C CA . VAL A 1 215 ? -10.668 -5.943 22.270 1.00 48.72 215 VAL A CA 1
ATOM 1731 C C . VAL A 1 215 ? -11.942 -5.505 21.535 1.00 48.72 215 VAL A C 1
ATOM 1733 O O . VAL A 1 215 ? -12.206 -5.913 20.411 1.00 48.72 215 VAL A O 1
ATOM 1736 N N . GLY A 1 216 ? -12.757 -4.641 22.144 1.00 50.16 216 GLY A N 1
ATOM 1737 C CA . GLY A 1 216 ? -13.941 -4.063 21.499 1.00 50.16 216 GLY A CA 1
ATOM 1738 C C . GLY A 1 216 ? -13.695 -2.736 20.770 1.00 50.16 216 GLY A C 1
ATOM 1739 O O . GLY A 1 216 ? -14.675 -2.024 20.531 1.00 50.16 216 GLY A O 1
ATOM 1740 N N . TYR A 1 217 ? -12.430 -2.353 20.551 1.00 47.12 217 TYR A N 1
ATOM 1741 C CA . TYR A 1 217 ? -12.009 -0.945 20.521 1.00 47.12 217 TYR A CA 1
ATOM 1742 C C . TYR A 1 217 ? -10.796 -0.621 19.644 1.00 47.12 217 TYR A C 1
ATOM 1744 O O . TYR A 1 217 ? -10.258 0.488 19.717 1.00 47.12 217 TYR A O 1
ATOM 1752 N N . LEU A 1 218 ? -10.438 -1.502 18.713 1.00 48.59 218 LEU A N 1
ATOM 1753 C CA . LEU A 1 218 ? -10.008 -0.972 17.427 1.00 48.59 218 LEU A CA 1
ATOM 1754 C C . LEU A 1 218 ? -11.195 -0.186 16.886 1.00 48.59 218 LEU A C 1
ATOM 1756 O O . LEU A 1 218 ? -12.150 -0.764 16.375 1.00 48.59 218 LEU A O 1
ATOM 1760 N N . ASN A 1 219 ? -11.209 1.121 17.167 1.00 48.19 219 ASN A N 1
ATOM 1761 C CA . ASN A 1 219 ? -12.297 1.982 16.752 1.00 48.19 219 ASN A CA 1
ATOM 1762 C C . ASN A 1 219 ? -12.482 1.752 15.259 1.00 48.19 219 ASN A C 1
ATOM 1764 O O . ASN A 1 219 ? -11.517 1.794 14.499 1.00 48.19 219 ASN A O 1
ATOM 1768 N N . MET A 1 220 ? -13.716 1.487 14.867 1.00 50.75 220 MET A N 1
ATOM 1769 C CA . MET A 1 220 ? -14.108 1.332 13.482 1.00 50.75 220 MET A CA 1
ATOM 1770 C C . MET A 1 220 ? -13.556 2.459 12.605 1.00 50.75 220 MET A C 1
ATOM 1772 O O . MET A 1 220 ? -13.066 2.197 11.519 1.00 50.75 220 MET A O 1
ATOM 1776 N N . THR A 1 221 ? -13.507 3.693 13.113 1.00 46.09 221 THR A N 1
ATOM 1777 C CA . THR A 1 221 ? -12.873 4.831 12.431 1.00 46.09 221 THR A CA 1
ATOM 1778 C C . THR A 1 221 ? -11.363 4.659 12.238 1.00 46.09 221 THR A C 1
ATOM 1780 O O . THR A 1 221 ? -10.824 5.067 11.218 1.00 46.09 221 THR A O 1
ATOM 1783 N N . THR A 1 222 ? -10.666 4.051 13.198 1.00 53.09 222 THR A N 1
ATOM 1784 C CA . THR A 1 222 ? -9.238 3.729 13.083 1.00 53.09 222 THR A CA 1
ATOM 1785 C C . THR A 1 222 ? -9.025 2.617 12.061 1.00 53.09 222 THR A C 1
ATOM 1787 O O . THR A 1 222 ? -8.159 2.767 11.210 1.00 53.09 222 THR A O 1
ATOM 1790 N N . LEU A 1 223 ? -9.840 1.554 12.087 1.00 55.12 223 LEU A N 1
ATOM 1791 C CA . LEU A 1 223 ? -9.792 0.486 11.079 1.00 55.12 223 LEU A CA 1
ATOM 1792 C C . LEU A 1 223 ? -10.106 1.014 9.675 1.00 55.12 223 LEU A C 1
ATOM 1794 O O . LEU A 1 223 ? -9.380 0.697 8.745 1.00 55.12 223 LEU A O 1
ATOM 1798 N N . LEU A 1 224 ? -11.117 1.876 9.537 1.00 55.72 224 LEU A N 1
ATOM 1799 C CA . LEU A 1 224 ? -11.447 2.563 8.285 1.00 55.72 224 LEU A CA 1
ATOM 1800 C C . LEU A 1 224 ? -10.312 3.467 7.810 1.00 55.72 224 LEU A C 1
ATOM 1802 O O . LEU A 1 224 ? -10.026 3.495 6.624 1.00 55.72 224 LEU A O 1
ATOM 1806 N N . TYR A 1 225 ? -9.649 4.185 8.718 1.00 60.84 225 TYR A N 1
ATOM 1807 C CA . TYR A 1 225 ? -8.507 5.028 8.371 1.00 60.84 225 TYR A CA 1
ATOM 1808 C C . TYR A 1 225 ? -7.305 4.208 7.893 1.00 60.84 225 TYR A C 1
ATOM 1810 O O . TYR A 1 225 ? -6.671 4.580 6.912 1.00 60.84 225 TYR A O 1
ATOM 1818 N N . ILE A 1 226 ? -6.995 3.097 8.569 1.00 53.97 226 ILE A N 1
ATOM 1819 C CA . ILE A 1 226 ? -5.914 2.186 8.166 1.00 53.97 226 ILE A CA 1
ATOM 1820 C C . ILE A 1 226 ? -6.243 1.561 6.810 1.00 53.97 226 ILE A C 1
ATOM 1822 O O . ILE A 1 226 ? -5.398 1.558 5.923 1.00 53.97 226 ILE A O 1
ATOM 1826 N N . TRP A 1 227 ? -7.487 1.113 6.630 1.00 60.81 227 TRP A N 1
ATOM 1827 C CA . TRP A 1 227 ? -7.964 0.548 5.374 1.00 60.81 227 TRP A CA 1
ATOM 1828 C C . TRP A 1 227 ? -7.872 1.536 4.212 1.00 60.81 227 TRP A C 1
ATOM 1830 O O . TRP A 1 227 ? -7.276 1.236 3.186 1.00 60.81 227 TRP A O 1
ATOM 1840 N N . ASP A 1 228 ? -8.423 2.737 4.387 1.00 65.44 228 ASP A N 1
ATOM 1841 C CA . ASP A 1 228 ? -8.401 3.804 3.384 1.00 65.44 228 ASP A CA 1
ATOM 1842 C C . ASP A 1 228 ? -6.963 4.252 3.065 1.00 65.44 228 ASP A C 1
ATOM 1844 O O . ASP A 1 228 ? -6.643 4.617 1.935 1.00 65.44 228 ASP A O 1
ATOM 1848 N N . GLN A 1 229 ? -6.058 4.190 4.043 1.00 63.34 229 GLN A N 1
ATOM 1849 C CA . GLN A 1 229 ? -4.641 4.453 3.819 1.00 63.34 229 GLN A CA 1
ATOM 1850 C C . GLN A 1 229 ? -3.983 3.351 2.971 1.00 63.34 229 GLN A C 1
ATOM 1852 O O . GLN A 1 229 ? -3.273 3.667 2.016 1.00 63.34 229 GLN A O 1
ATOM 1857 N N . GLU A 1 230 ? -4.237 2.080 3.279 1.00 65.88 230 GLU A N 1
ATOM 1858 C CA . GLU A 1 230 ? -3.646 0.935 2.580 1.00 65.88 230 GLU A CA 1
ATOM 1859 C C . GLU A 1 230 ? -4.207 0.782 1.155 1.00 65.88 230 GLU A C 1
ATOM 1861 O O . GLU A 1 230 ? -3.451 0.561 0.207 1.00 65.88 230 GLU A O 1
ATOM 1866 N N . GLU A 1 231 ? -5.502 1.043 0.955 1.00 69.38 231 GLU A N 1
ATOM 1867 C CA . GLU A 1 231 ? -6.134 1.108 -0.368 1.00 69.38 231 GLU A CA 1
ATOM 1868 C C . GLU A 1 231 ? -5.532 2.235 -1.226 1.00 69.38 231 GLU A C 1
ATOM 1870 O O . GLU A 1 231 ? -5.190 2.029 -2.396 1.00 69.38 231 GLU A O 1
ATOM 1875 N N . ARG A 1 232 ? -5.309 3.424 -0.645 1.00 73.12 232 ARG A N 1
ATOM 1876 C CA . ARG A 1 232 ? -4.641 4.533 -1.346 1.00 73.12 232 ARG A CA 1
ATOM 1877 C C . ARG A 1 232 ? -3.194 4.206 -1.708 1.00 73.12 232 ARG A C 1
ATOM 1879 O O . ARG A 1 232 ? -2.725 4.627 -2.769 1.00 73.12 232 ARG A O 1
ATOM 1886 N N . GLU A 1 233 ? -2.476 3.473 -0.866 1.00 70.50 233 GLU A N 1
ATOM 1887 C CA . GLU A 1 233 ? -1.111 3.027 -1.157 1.00 70.50 233 GLU A CA 1
ATOM 1888 C C . GLU A 1 233 ? -1.080 1.954 -2.253 1.00 70.50 233 GLU A C 1
ATOM 1890 O O . GLU A 1 233 ? -0.281 2.070 -3.187 1.00 70.50 233 GLU A O 1
ATOM 1895 N N . ALA A 1 234 ? -2.005 0.994 -2.230 1.00 77.44 234 ALA A N 1
ATOM 1896 C CA . ALA A 1 234 ? -2.159 -0.003 -3.287 1.00 77.44 234 ALA A CA 1
ATOM 1897 C C . ALA A 1 234 ? -2.483 0.646 -4.646 1.00 77.44 234 ALA A C 1
ATOM 1899 O O . ALA A 1 234 ? -1.864 0.315 -5.661 1.00 77.44 234 ALA A O 1
ATOM 1900 N N . LEU A 1 235 ? -3.382 1.637 -4.670 1.00 78.69 235 LEU A N 1
ATOM 1901 C CA . LEU A 1 235 ? -3.701 2.402 -5.879 1.00 78.69 235 LEU A CA 1
ATOM 1902 C C . LEU A 1 235 ? -2.492 3.184 -6.410 1.00 78.69 235 LEU A C 1
ATOM 1904 O O . LEU A 1 235 ? -2.256 3.205 -7.620 1.00 78.69 235 LEU A O 1
ATOM 1908 N N . ARG A 1 236 ? -1.687 3.792 -5.527 1.00 82.75 236 ARG A N 1
ATOM 1909 C CA . ARG A 1 236 ? -0.437 4.469 -5.921 1.00 82.75 236 ARG A CA 1
ATOM 1910 C C . ARG A 1 236 ? 0.567 3.492 -6.520 1.00 82.75 236 ARG A C 1
ATOM 1912 O O . ARG A 1 236 ? 1.159 3.803 -7.551 1.00 82.75 236 ARG A O 1
ATOM 1919 N N . MET A 1 237 ? 0.741 2.323 -5.908 1.00 82.56 237 MET A N 1
ATOM 1920 C CA . MET A 1 237 ? 1.652 1.293 -6.410 1.00 82.56 237 MET A CA 1
ATOM 1921 C C . MET A 1 237 ? 1.219 0.777 -7.782 1.00 82.56 237 MET A C 1
ATOM 1923 O O . MET A 1 237 ? 2.041 0.729 -8.696 1.00 82.56 237 MET A O 1
ATOM 1927 N N . ASN A 1 238 ? -0.073 0.497 -7.965 1.00 84.69 238 ASN A N 1
ATOM 1928 C CA . ASN A 1 238 ? -0.624 0.074 -9.253 1.00 84.69 238 ASN A CA 1
ATOM 1929 C C . ASN A 1 238 ? -0.442 1.163 -10.329 1.00 84.69 238 ASN A C 1
ATOM 1931 O O . ASN A 1 238 ? 0.002 0.885 -11.442 1.00 84.69 238 ASN A O 1
ATOM 1935 N N . HIS A 1 239 ? -0.672 2.434 -9.984 1.00 87.12 239 HIS A N 1
ATOM 1936 C CA . HIS A 1 239 ? -0.439 3.549 -10.903 1.00 87.12 239 HIS A CA 1
ATOM 1937 C C . HIS A 1 239 ? 1.038 3.685 -11.314 1.00 87.12 239 HIS A C 1
ATOM 1939 O O . HIS A 1 239 ? 1.336 3.859 -12.495 1.00 87.12 239 HIS A O 1
ATOM 1945 N N . ILE A 1 240 ? 1.972 3.554 -10.365 1.00 89.50 240 ILE A N 1
ATOM 1946 C CA . ILE A 1 240 ? 3.417 3.569 -10.646 1.00 89.50 240 ILE A CA 1
ATOM 1947 C C . ILE A 1 240 ? 3.807 2.396 -11.551 1.00 89.50 240 ILE A C 1
ATOM 1949 O O . ILE A 1 240 ? 4.598 2.563 -12.481 1.00 89.50 240 ILE A O 1
ATOM 1953 N N . GLU A 1 241 ? 3.269 1.208 -11.297 1.00 89.88 241 GLU A N 1
ATOM 1954 C CA . GLU A 1 241 ? 3.544 0.026 -12.108 1.00 89.88 241 GLU A CA 1
ATOM 1955 C C . GLU A 1 241 ? 3.004 0.172 -13.534 1.00 89.88 241 GLU A C 1
ATOM 1957 O O . GLU A 1 241 ? 3.729 -0.108 -14.494 1.00 89.88 241 GLU A O 1
ATOM 1962 N N . LYS A 1 242 ? 1.793 0.715 -13.685 1.00 94.25 242 LYS A N 1
ATOM 1963 C CA . LYS A 1 242 ? 1.216 1.055 -14.987 1.00 94.25 242 LYS A CA 1
ATOM 1964 C C . LYS A 1 242 ? 2.085 2.062 -15.745 1.00 94.25 242 LYS A C 1
ATOM 1966 O O . LYS A 1 242 ? 2.439 1.807 -16.893 1.00 94.25 242 LYS A O 1
ATOM 1971 N N . MET A 1 243 ? 2.525 3.138 -15.090 1.00 91.00 243 MET A N 1
ATOM 1972 C CA . MET A 1 243 ? 3.445 4.120 -15.683 1.00 91.00 243 MET A CA 1
ATOM 1973 C C . MET A 1 243 ? 4.765 3.477 -16.138 1.00 91.00 243 MET A C 1
ATOM 1975 O O . MET A 1 243 ? 5.254 3.767 -17.227 1.00 91.00 243 MET A O 1
ATOM 1979 N N . LYS A 1 244 ? 5.328 2.550 -15.350 1.00 95.62 244 LYS A N 1
ATOM 1980 C CA . LYS A 1 244 ? 6.537 1.798 -15.733 1.00 95.62 244 LYS A CA 1
ATOM 1981 C C . LYS A 1 244 ? 6.305 0.862 -16.920 1.00 95.62 244 LYS A C 1
ATOM 1983 O O . LYS A 1 244 ? 7.216 0.646 -17.717 1.00 95.62 244 LYS A O 1
ATOM 1988 N N . GLN A 1 245 ? 5.132 0.242 -17.025 1.00 92.81 245 GLN A N 1
ATOM 1989 C CA . GLN A 1 245 ? 4.780 -0.584 -18.184 1.00 92.81 245 GLN A CA 1
ATOM 1990 C C . GLN A 1 245 ? 4.622 0.274 -19.443 1.00 92.81 245 GLN A C 1
ATOM 1992 O O . GLN A 1 245 ? 5.200 -0.058 -20.477 1.00 92.81 245 GLN A O 1
ATOM 1997 N N . GLU A 1 246 ? 3.930 1.408 -19.344 1.00 94.12 246 GLU A N 1
ATOM 1998 C CA . GLU A 1 246 ? 3.773 2.360 -20.447 1.00 94.12 246 GLU A CA 1
ATOM 1999 C C . GLU A 1 246 ? 5.121 2.931 -20.908 1.00 94.12 246 GLU A C 1
ATOM 2001 O O . GLU A 1 246 ? 5.379 3.002 -22.108 1.00 94.12 246 GLU A O 1
ATOM 2006 N N . GLU A 1 247 ? 6.024 3.261 -19.980 1.00 95.44 247 GLU A N 1
ATOM 2007 C CA . GLU A 1 247 ? 7.375 3.720 -20.315 1.00 95.44 247 GLU A CA 1
ATOM 2008 C C . GLU A 1 247 ? 8.196 2.631 -21.024 1.00 95.44 247 GLU A C 1
ATOM 2010 O O . GLU A 1 247 ? 8.884 2.925 -22.001 1.00 95.44 247 GLU A O 1
ATOM 2015 N N . ARG A 1 248 ? 8.099 1.367 -20.585 1.00 95.81 248 ARG A N 1
ATOM 2016 C CA . ARG A 1 248 ? 8.748 0.234 -21.270 1.00 95.81 248 ARG A CA 1
ATOM 2017 C C . ARG A 1 248 ? 8.225 0.063 -22.694 1.00 95.81 248 ARG A C 1
ATOM 2019 O O . ARG A 1 248 ? 9.021 -0.084 -23.615 1.00 95.81 248 ARG A O 1
ATOM 2026 N N . HIS A 1 249 ? 6.911 0.145 -22.889 1.00 93.31 249 HIS A N 1
ATOM 2027 C CA . HIS A 1 249 ? 6.321 0.104 -24.227 1.00 93.31 249 HIS A CA 1
ATOM 2028 C C . HIS A 1 249 ? 6.729 1.301 -25.085 1.00 93.31 249 HIS A C 1
ATOM 2030 O O . HIS A 1 249 ? 6.955 1.142 -26.282 1.00 93.31 249 HIS A O 1
ATOM 2036 N N . ARG A 1 250 ? 6.856 2.493 -24.492 1.00 97.12 250 ARG A N 1
ATOM 2037 C CA . ARG A 1 250 ? 7.341 3.675 -25.208 1.00 97.12 250 ARG A CA 1
ATOM 2038 C C . ARG A 1 250 ? 8.780 3.482 -25.690 1.00 97.12 250 ARG A C 1
ATOM 2040 O O . ARG A 1 250 ? 9.024 3.686 -26.871 1.00 97.12 250 ARG A O 1
ATOM 2047 N N . LYS A 1 251 ? 9.679 3.002 -24.825 1.00 97.38 251 LYS A N 1
ATOM 2048 C CA . LYS A 1 251 ? 11.082 2.722 -25.181 1.00 97.38 251 LYS A CA 1
ATOM 2049 C C . LYS A 1 251 ? 11.213 1.684 -26.292 1.00 97.38 251 LYS A C 1
ATOM 2051 O O . LYS A 1 251 ? 12.004 1.888 -27.198 1.00 97.38 251 LYS A O 1
ATOM 2056 N N . LEU A 1 252 ? 10.407 0.620 -26.262 1.00 96.69 252 LEU A N 1
ATOM 2057 C CA . LEU A 1 252 ? 10.414 -0.389 -27.329 1.00 96.69 252 LEU A CA 1
ATOM 2058 C C . LEU A 1 252 ? 9.999 0.190 -28.690 1.00 96.69 252 LEU A C 1
ATOM 2060 O O . LEU A 1 252 ? 10.563 -0.198 -29.705 1.00 96.69 252 LEU A O 1
ATOM 2064 N N . ARG A 1 253 ? 9.042 1.129 -28.718 1.00 96.75 253 ARG A N 1
ATOM 2065 C CA . ARG A 1 253 ? 8.659 1.821 -29.961 1.00 96.75 253 ARG A CA 1
ATOM 2066 C C . ARG A 1 253 ? 9.764 2.745 -30.466 1.00 96.75 253 ARG A C 1
ATOM 2068 O O . ARG A 1 253 ? 10.077 2.706 -31.646 1.00 96.75 253 ARG A O 1
ATOM 2075 N N . GLU A 1 254 ? 10.367 3.528 -29.573 1.00 96.94 254 GLU A N 1
ATOM 2076 C CA . GLU A 1 254 ? 11.493 4.410 -29.912 1.00 96.94 254 GLU A CA 1
ATOM 2077 C C . GLU A 1 254 ? 12.696 3.600 -30.439 1.00 96.94 254 GLU A C 1
ATOM 2079 O O . GLU A 1 254 ? 13.303 3.965 -31.441 1.00 96.94 254 GLU A O 1
ATOM 2084 N N . GLU A 1 255 ? 13.012 2.459 -29.819 1.00 97.56 255 GLU A N 1
ATOM 2085 C CA . GLU A 1 255 ? 14.089 1.561 -30.259 1.00 97.56 255 GLU A CA 1
ATOM 2086 C C . GLU A 1 255 ? 13.799 0.926 -31.629 1.00 97.56 255 GLU A C 1
ATOM 2088 O O . GLU A 1 255 ? 14.694 0.809 -32.467 1.00 97.56 255 GLU A O 1
ATOM 2093 N N . GLU A 1 256 ? 12.545 0.554 -31.894 1.00 97.69 256 GLU A N 1
ATOM 2094 C CA . GLU A 1 256 ? 12.134 0.042 -33.201 1.00 97.69 256 GLU A CA 1
ATOM 2095 C C . GLU A 1 256 ? 12.225 1.107 -34.305 1.00 97.69 256 GLU A C 1
ATOM 2097 O O . GLU A 1 256 ? 12.686 0.799 -35.406 1.00 97.69 256 GLU A O 1
ATOM 2102 N N . GLU A 1 257 ? 11.854 2.356 -34.013 1.00 97.81 257 GLU A N 1
ATOM 2103 C CA . GLU A 1 257 ? 12.021 3.484 -34.938 1.00 97.81 257 GLU A CA 1
ATOM 2104 C C . GLU A 1 257 ? 13.500 3.740 -35.254 1.00 97.81 257 GLU A C 1
ATOM 2106 O O . GLU A 1 257 ? 13.861 3.846 -36.429 1.00 97.81 257 GLU A O 1
ATOM 2111 N N . ILE A 1 258 ? 14.368 3.743 -34.236 1.00 97.69 258 ILE A N 1
ATOM 2112 C CA . ILE A 1 258 ? 15.821 3.891 -34.413 1.00 97.69 258 ILE A CA 1
ATOM 2113 C C . ILE A 1 258 ? 16.376 2.764 -35.289 1.00 97.69 258 ILE A C 1
ATOM 2115 O O . ILE A 1 258 ? 17.140 3.027 -36.216 1.00 97.69 258 ILE A O 1
ATOM 2119 N N . ARG A 1 259 ? 15.960 1.514 -35.051 1.00 98.06 259 ARG A N 1
ATOM 2120 C CA . ARG A 1 259 ? 16.402 0.358 -35.847 1.00 98.06 259 ARG A CA 1
ATOM 2121 C C . ARG A 1 259 ? 16.008 0.494 -37.321 1.00 98.06 259 ARG A C 1
ATOM 2123 O O . ARG A 1 259 ? 16.795 0.154 -38.202 1.00 98.06 259 ARG A O 1
ATOM 2130 N N . LEU A 1 260 ? 14.801 0.988 -37.603 1.00 98.31 260 LEU A N 1
ATOM 2131 C CA . LEU A 1 260 ? 14.338 1.227 -38.975 1.00 98.31 260 LEU A CA 1
ATOM 2132 C C . LEU A 1 260 ? 15.101 2.375 -39.651 1.00 98.31 260 LEU A C 1
ATOM 2134 O O . LEU A 1 260 ? 15.407 2.295 -40.844 1.00 98.31 260 LEU A O 1
ATOM 2138 N N . GLU A 1 261 ? 15.414 3.440 -38.911 1.00 98.00 261 GLU A N 1
ATOM 2139 C CA . GLU A 1 261 ? 16.221 4.551 -39.417 1.00 98.00 261 GLU A CA 1
ATOM 2140 C C . GLU A 1 261 ? 17.664 4.115 -39.711 1.00 98.00 261 GLU A C 1
ATOM 2142 O O . GLU A 1 261 ? 18.192 4.423 -40.783 1.00 98.00 261 GLU A O 1
ATOM 2147 N N . GLU A 1 262 ? 18.270 3.327 -38.822 1.00 97.25 262 GLU A N 1
ATOM 2148 C CA . GLU A 1 262 ? 19.600 2.746 -39.014 1.00 97.25 262 GLU A CA 1
ATOM 2149 C C . GLU A 1 262 ? 19.645 1.850 -40.259 1.00 97.25 262 GLU A C 1
ATOM 2151 O O . GLU A 1 262 ? 20.522 2.014 -41.111 1.00 97.25 262 GLU A O 1
ATOM 2156 N N . GLU A 1 263 ? 18.654 0.971 -40.439 1.00 98.31 263 GLU A N 1
ATOM 2157 C CA . GLU A 1 263 ? 18.565 0.109 -41.621 1.00 98.31 263 GLU A CA 1
ATOM 2158 C C . GLU A 1 263 ? 18.422 0.929 -42.915 1.00 98.31 263 GLU A C 1
ATOM 2160 O O . GLU A 1 263 ? 19.051 0.635 -43.938 1.00 98.31 263 GLU A O 1
ATOM 2165 N N . ARG A 1 264 ? 17.627 2.006 -42.884 1.00 98.44 264 ARG A N 1
ATOM 2166 C CA . ARG A 1 264 ? 17.485 2.922 -44.022 1.00 98.44 264 ARG A CA 1
ATOM 2167 C C . ARG A 1 264 ? 18.814 3.593 -44.372 1.00 98.44 264 ARG A C 1
ATOM 2169 O O . ARG A 1 264 ? 19.167 3.639 -45.553 1.00 98.44 264 ARG A O 1
ATOM 2176 N N . LEU A 1 265 ? 19.532 4.112 -43.377 1.00 98.38 265 LEU A N 1
ATOM 2177 C CA . LEU A 1 265 ? 20.837 4.750 -43.572 1.00 98.38 265 LEU A CA 1
ATOM 2178 C C . LEU A 1 265 ? 21.868 3.752 -44.107 1.00 98.38 265 LEU A C 1
ATOM 2180 O O . LEU A 1 265 ? 22.631 4.083 -45.017 1.00 98.38 265 LEU A O 1
ATOM 2184 N N . GLN A 1 266 ? 21.849 2.513 -43.614 1.00 98.00 266 GLN A N 1
ATOM 2185 C CA . GLN A 1 266 ? 22.732 1.459 -44.094 1.00 98.00 266 GLN A CA 1
ATOM 2186 C C . GLN A 1 266 ? 22.510 1.166 -45.584 1.00 98.00 266 GLN A C 1
ATOM 2188 O O . GLN A 1 266 ? 23.476 1.151 -46.348 1.00 98.00 266 GLN A O 1
ATOM 2193 N N . ARG A 1 267 ? 21.254 1.030 -46.032 1.00 98.19 267 ARG A N 1
ATOM 2194 C CA . ARG A 1 267 ? 20.942 0.837 -47.462 1.00 98.19 267 ARG A CA 1
ATOM 2195 C C . ARG A 1 267 ? 21.426 2.005 -48.324 1.00 98.19 267 ARG A C 1
ATOM 2197 O O . ARG A 1 267 ? 21.957 1.789 -49.409 1.00 98.19 267 ARG A O 1
ATOM 2204 N N . GLN A 1 268 ? 21.276 3.244 -47.849 1.00 97.94 268 GLN A N 1
ATOM 2205 C CA . GLN A 1 268 ? 21.782 4.422 -48.566 1.00 97.94 268 GLN A CA 1
ATOM 2206 C C . GLN A 1 268 ? 23.311 4.412 -48.683 1.00 97.94 268 GLN A C 1
ATOM 2208 O O . GLN A 1 268 ? 23.862 4.777 -49.725 1.00 97.94 268 GLN A O 1
ATOM 2213 N N . LEU A 1 269 ? 24.001 3.978 -47.629 1.00 98.19 269 LEU A N 1
ATOM 2214 C CA . LEU A 1 269 ? 25.454 3.869 -47.611 1.00 98.19 269 LEU A CA 1
ATOM 2215 C C . LEU A 1 269 ? 25.954 2.754 -48.540 1.00 98.19 269 LEU A C 1
ATOM 2217 O O . LEU A 1 269 ? 26.942 2.949 -49.249 1.00 98.19 269 LEU A O 1
ATOM 2221 N N . GLU A 1 270 ? 25.271 1.610 -48.576 1.00 98.19 270 GLU A N 1
ATOM 2222 C CA . GLU A 1 270 ? 25.563 0.511 -49.503 1.00 98.19 270 GLU A CA 1
ATOM 2223 C C . GLU A 1 270 ? 25.354 0.924 -50.965 1.00 98.19 270 GLU A C 1
ATOM 2225 O O . GLU A 1 270 ? 26.241 0.701 -51.790 1.00 98.19 270 GLU A O 1
ATOM 2230 N N . GLU A 1 271 ? 24.255 1.612 -51.282 1.00 98.19 271 GLU A N 1
ATOM 2231 C CA . GLU A 1 271 ? 24.003 2.117 -52.636 1.00 98.19 271 GLU A CA 1
ATOM 2232 C C . GLU A 1 271 ? 25.039 3.176 -53.047 1.00 98.19 271 GLU A C 1
ATOM 2234 O O . GLU A 1 271 ? 25.577 3.131 -54.151 1.00 98.19 271 GLU A O 1
ATOM 2239 N N . THR A 1 272 ? 25.416 4.080 -52.136 1.00 98.06 272 THR A N 1
ATOM 2240 C CA . THR A 1 272 ? 26.474 5.075 -52.398 1.00 98.06 272 THR A CA 1
ATOM 2241 C C . THR A 1 272 ? 27.819 4.400 -52.676 1.00 98.06 272 THR A C 1
ATOM 2243 O O . THR A 1 272 ? 28.535 4.793 -53.599 1.00 98.06 272 THR A O 1
ATOM 2246 N N . LYS A 1 273 ? 28.168 3.358 -51.909 1.00 98.25 273 LYS A N 1
ATOM 2247 C CA . LYS A 1 273 ? 29.378 2.555 -52.148 1.00 98.25 273 LYS A CA 1
ATOM 2248 C C . LYS A 1 273 ? 29.331 1.859 -53.501 1.00 98.25 273 LYS A C 1
ATOM 2250 O O . LYS A 1 273 ? 30.342 1.841 -54.199 1.00 98.25 273 LYS A O 1
ATOM 2255 N N . ARG A 1 274 ? 28.177 1.300 -53.869 1.00 98.50 274 ARG A N 1
ATOM 2256 C CA . ARG A 1 274 ? 27.977 0.637 -55.157 1.00 98.50 274 ARG A CA 1
ATOM 2257 C C . ARG A 1 274 ? 28.173 1.616 -56.316 1.00 98.50 274 ARG A C 1
ATOM 2259 O O . ARG A 1 274 ? 29.002 1.338 -57.176 1.00 98.50 274 ARG A O 1
ATOM 2266 N N . ILE A 1 275 ? 27.514 2.776 -56.283 1.00 98.50 275 ILE A N 1
ATOM 2267 C CA . ILE A 1 275 ? 27.653 3.829 -57.304 1.00 98.50 275 ILE A CA 1
ATOM 2268 C C . ILE A 1 275 ? 29.107 4.302 -57.411 1.00 98.50 275 ILE A C 1
ATOM 2270 O O . ILE A 1 275 ? 29.643 4.423 -58.509 1.00 98.50 275 ILE A O 1
ATOM 2274 N N . ASN A 1 276 ? 29.778 4.538 -56.280 1.00 98.44 276 ASN A N 1
ATOM 2275 C CA . ASN A 1 276 ? 31.184 4.946 -56.274 1.00 98.44 276 ASN A CA 1
ATOM 2276 C C . ASN A 1 276 ? 32.086 3.866 -56.900 1.00 98.44 276 ASN A C 1
ATOM 2278 O O . ASN A 1 276 ? 32.951 4.170 -57.719 1.00 98.44 276 ASN A O 1
ATOM 2282 N N . ASN A 1 277 ? 31.852 2.592 -56.576 1.00 98.50 277 ASN A N 1
ATOM 2283 C CA . ASN A 1 277 ? 32.605 1.490 -57.163 1.00 98.50 277 ASN A CA 1
ATOM 2284 C C . ASN A 1 277 ? 32.355 1.346 -58.674 1.00 98.50 277 ASN A C 1
ATOM 2286 O O . ASN A 1 277 ? 33.305 1.111 -59.414 1.00 98.50 277 ASN A O 1
ATOM 2290 N N . GLU A 1 278 ? 31.115 1.523 -59.136 1.00 98.44 278 GLU A N 1
ATOM 2291 C CA . GLU A 1 278 ? 30.771 1.551 -60.566 1.00 98.44 278 GLU A CA 1
ATOM 2292 C C . GLU A 1 278 ? 31.495 2.704 -61.288 1.00 98.44 278 GLU A C 1
ATOM 2294 O O . GLU A 1 278 ? 32.125 2.481 -62.320 1.00 98.44 278 GLU A O 1
ATOM 2299 N N . GLN A 1 279 ? 31.502 3.913 -60.712 1.00 98.19 279 GLN A N 1
ATOM 2300 C CA . GLN A 1 279 ? 32.253 5.057 -61.250 1.00 98.19 279 GLN A CA 1
ATOM 2301 C C . GLN A 1 279 ? 33.761 4.791 -61.303 1.00 98.19 279 GLN A C 1
ATOM 2303 O O . GLN A 1 279 ? 34.418 5.137 -62.284 1.00 98.19 279 GLN A O 1
ATOM 2308 N N . ARG A 1 280 ? 34.317 4.165 -60.261 1.00 98.50 280 ARG A N 1
ATOM 2309 C CA . ARG A 1 280 ? 35.733 3.791 -60.212 1.00 98.50 280 ARG A CA 1
ATOM 2310 C C . ARG A 1 280 ? 36.090 2.802 -61.319 1.00 98.50 280 ARG A C 1
ATOM 2312 O O . ARG A 1 280 ? 37.069 3.035 -62.017 1.00 98.50 280 ARG A O 1
ATOM 2319 N N . LEU A 1 281 ? 35.294 1.746 -61.498 1.00 98.44 281 LEU A N 1
ATOM 2320 C CA . LEU A 1 281 ? 35.506 0.752 -62.556 1.00 98.44 281 LEU A CA 1
ATOM 2321 C C . LEU A 1 281 ? 35.424 1.384 -63.950 1.00 98.44 281 LEU A C 1
ATOM 2323 O O . LEU A 1 281 ? 36.287 1.126 -64.781 1.00 98.44 281 LEU A O 1
ATOM 2327 N N . TYR A 1 282 ? 34.448 2.266 -64.177 1.00 98.56 282 TYR A N 1
ATOM 2328 C CA . TYR A 1 282 ? 34.317 3.003 -65.434 1.00 98.56 282 TYR A CA 1
ATOM 2329 C C . TYR A 1 282 ? 35.557 3.859 -65.746 1.00 98.56 282 TYR A C 1
ATOM 2331 O O . TYR A 1 282 ? 36.063 3.853 -66.865 1.00 98.56 282 TYR A O 1
ATOM 2339 N N . LEU A 1 283 ? 36.094 4.575 -64.752 1.00 98.25 283 LEU A N 1
ATOM 2340 C CA . LEU A 1 283 ? 37.318 5.366 -64.925 1.00 98.25 283 LEU A CA 1
ATOM 2341 C C . LEU A 1 283 ? 38.567 4.490 -65.120 1.00 98.25 283 LEU A C 1
ATOM 2343 O O . LEU A 1 283 ? 39.457 4.857 -65.887 1.00 98.25 283 LEU A O 1
ATOM 2347 N N . GLU A 1 284 ? 38.650 3.342 -64.441 1.00 97.81 284 GLU A N 1
ATOM 2348 C CA . GLU A 1 284 ? 39.726 2.362 -64.637 1.00 97.81 284 GLU A CA 1
ATOM 2349 C C . GLU A 1 284 ? 39.711 1.790 -66.066 1.00 97.81 284 GLU A C 1
ATOM 2351 O O . GLU A 1 284 ? 40.773 1.674 -66.682 1.00 97.81 284 GLU A O 1
ATOM 2356 N N . GLU A 1 285 ? 38.526 1.505 -66.613 1.00 98.50 285 GLU A N 1
ATOM 2357 C CA . GLU A 1 285 ? 38.333 1.062 -67.998 1.00 98.50 285 GLU A CA 1
ATOM 2358 C C . GLU A 1 285 ? 38.764 2.143 -69.000 1.00 98.50 285 GLU A C 1
ATOM 2360 O O . GLU A 1 285 ? 39.607 1.871 -69.856 1.00 98.50 285 GLU A O 1
ATOM 2365 N N . GLN A 1 286 ? 38.315 3.393 -68.829 1.00 98.19 286 GLN A N 1
ATOM 2366 C CA . GLN A 1 286 ? 38.750 4.513 -69.678 1.00 98.19 286 GLN A CA 1
ATOM 2367 C C . GLN A 1 286 ? 40.2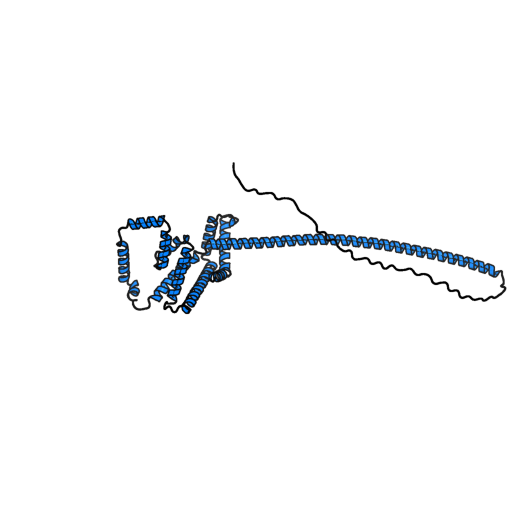73 4.710 -69.666 1.00 98.19 286 GLN A C 1
ATOM 2369 O O . GLN A 1 286 ? 40.893 4.928 -70.709 1.00 98.19 286 GLN A O 1
ATOM 2374 N N . LEU A 1 287 ? 40.904 4.612 -68.491 1.00 98.19 287 LEU A N 1
ATOM 2375 C CA . LEU A 1 287 ? 42.361 4.704 -68.374 1.00 98.19 287 LEU A CA 1
ATOM 2376 C C . LEU A 1 287 ? 43.074 3.542 -69.077 1.00 98.19 287 LEU A C 1
ATOM 2378 O O . LEU A 1 287 ? 44.165 3.737 -69.619 1.00 98.19 287 LEU A O 1
ATOM 2382 N N . ALA A 1 288 ? 42.504 2.336 -69.055 1.00 98.44 288 ALA A N 1
ATOM 2383 C CA . ALA A 1 288 ? 43.054 1.183 -69.761 1.00 98.44 288 ALA A CA 1
ATOM 2384 C C . ALA A 1 288 ? 42.953 1.354 -71.286 1.00 98.44 288 ALA A C 1
ATOM 2386 O O . ALA A 1 288 ? 43.948 1.135 -71.982 1.00 98.44 288 ALA A O 1
ATOM 2387 N N . GLU A 1 289 ? 41.807 1.817 -71.791 1.00 98.44 289 GLU A N 1
ATOM 2388 C CA . GLU A 1 289 ? 41.606 2.141 -73.208 1.00 98.44 289 GLU A CA 1
ATOM 2389 C C . GLU A 1 289 ? 42.581 3.223 -73.687 1.00 98.44 289 GLU A C 1
ATOM 2391 O O . GLU A 1 289 ? 43.232 3.064 -74.722 1.00 98.44 289 GLU A O 1
ATOM 2396 N N . GLU A 1 290 ? 42.756 4.301 -72.915 1.00 98.06 290 GLU A N 1
ATOM 2397 C CA . GLU A 1 290 ? 43.687 5.373 -73.272 1.00 98.06 290 GLU A CA 1
ATOM 2398 C C . GLU A 1 290 ? 45.141 4.874 -73.308 1.00 98.06 290 GLU A C 1
ATOM 2400 O O . GLU A 1 290 ? 45.901 5.207 -74.223 1.00 98.06 290 GLU A O 1
ATOM 2405 N N . ARG A 1 291 ? 45.545 4.041 -72.338 1.00 98.00 291 ARG A N 1
ATOM 2406 C CA . ARG A 1 291 ? 46.880 3.417 -72.323 1.00 98.00 291 ARG A CA 1
ATOM 2407 C C . ARG A 1 291 ? 47.101 2.531 -73.543 1.00 98.00 291 ARG A C 1
ATOM 2409 O O . ARG A 1 291 ? 48.171 2.611 -74.145 1.00 98.00 291 ARG A O 1
ATOM 2416 N N . GLN A 1 292 ? 46.105 1.730 -73.915 1.00 98.31 292 GLN A N 1
ATOM 2417 C CA . GLN A 1 292 ? 46.166 0.880 -75.101 1.00 98.31 292 GLN A CA 1
ATOM 2418 C C . GLN A 1 292 ? 46.290 1.723 -76.376 1.00 98.31 292 GLN A C 1
ATOM 2420 O O . GLN A 1 292 ? 47.179 1.486 -77.189 1.00 98.31 292 GLN A O 1
ATOM 2425 N N . HIS A 1 293 ? 45.479 2.774 -76.506 1.00 98.38 293 HIS A N 1
ATOM 2426 C CA . HIS A 1 293 ? 45.537 3.682 -77.647 1.00 98.38 293 HIS A CA 1
ATOM 2427 C C . HIS A 1 293 ? 46.906 4.366 -77.783 1.00 98.38 293 HIS A C 1
ATOM 2429 O O . HIS A 1 293 ? 47.471 4.431 -78.876 1.00 98.38 293 HIS A O 1
ATOM 2435 N N . ARG A 1 294 ? 47.481 4.841 -76.668 1.00 97.88 294 ARG A N 1
ATOM 2436 C CA . ARG A 1 294 ? 48.833 5.424 -76.647 1.00 97.88 294 ARG A CA 1
ATOM 2437 C C . ARG A 1 294 ? 49.900 4.410 -77.054 1.00 97.88 294 ARG A C 1
ATOM 2439 O O . ARG A 1 294 ? 50.805 4.771 -77.804 1.00 97.88 294 ARG A O 1
ATOM 2446 N N . TYR A 1 295 ? 49.791 3.166 -76.587 1.00 98.38 295 TYR A N 1
ATOM 2447 C CA . TYR A 1 295 ? 50.690 2.083 -76.981 1.00 98.38 295 TYR A CA 1
ATOM 2448 C C . TYR A 1 295 ? 50.622 1.813 -78.490 1.00 98.38 295 TYR A C 1
ATOM 2450 O O . TYR A 1 295 ? 51.661 1.737 -79.141 1.00 98.38 295 TYR A O 1
ATOM 2458 N N . ASP A 1 296 ? 49.420 1.752 -79.067 1.00 98.19 296 ASP A N 1
ATOM 2459 C CA . ASP A 1 296 ? 49.236 1.522 -80.503 1.00 98.19 296 ASP A CA 1
ATOM 2460 C C . ASP A 1 296 ? 49.776 2.688 -81.349 1.00 98.19 296 ASP A C 1
ATOM 2462 O O . ASP A 1 296 ? 50.449 2.463 -82.357 1.00 98.19 296 ASP A O 1
ATOM 2466 N N . ILE A 1 297 ? 49.558 3.941 -80.922 1.00 98.12 297 ILE A N 1
ATOM 2467 C CA . ILE A 1 297 ? 50.167 5.124 -81.558 1.00 98.12 297 ILE A CA 1
ATOM 2468 C C . ILE A 1 297 ? 51.694 5.036 -81.510 1.00 98.12 297 ILE A C 1
ATOM 2470 O O . ILE A 1 297 ? 52.349 5.258 -82.530 1.00 98.12 297 ILE A O 1
ATOM 2474 N N . GLN A 1 298 ? 52.264 4.717 -80.343 1.00 97.62 298 GLN A N 1
ATOM 2475 C CA . GLN A 1 298 ? 53.709 4.598 -80.173 1.00 97.62 298 GLN A CA 1
ATOM 2476 C C . GLN A 1 298 ? 54.281 3.497 -81.072 1.00 97.62 298 GLN A C 1
ATOM 2478 O O . GLN A 1 298 ? 55.244 3.742 -81.794 1.00 97.62 298 GLN A O 1
ATOM 2483 N N . LYS A 1 299 ? 53.659 2.316 -81.085 1.00 98.25 299 LYS A N 1
ATOM 2484 C CA . LYS A 1 299 ? 54.058 1.190 -81.932 1.00 98.25 299 LYS A CA 1
ATOM 2485 C C . LYS A 1 299 ? 54.021 1.556 -83.419 1.00 98.25 299 LYS A C 1
ATOM 2487 O O . LYS A 1 299 ? 54.992 1.317 -84.130 1.00 98.25 299 LYS A O 1
ATOM 2492 N N . ASN A 1 300 ? 52.947 2.198 -83.882 1.00 98.25 300 ASN A N 1
ATOM 2493 C CA . ASN A 1 300 ? 52.838 2.666 -85.267 1.00 98.25 300 ASN A CA 1
ATOM 2494 C C . ASN A 1 300 ? 53.924 3.700 -85.612 1.00 98.25 300 ASN A C 1
ATOM 2496 O O . ASN A 1 300 ? 54.489 3.667 -86.706 1.00 98.25 300 ASN A O 1
ATOM 2500 N N . ALA A 1 301 ? 54.236 4.617 -84.690 1.00 97.44 301 ALA A N 1
ATOM 2501 C CA . ALA A 1 301 ? 55.318 5.582 -84.869 1.00 97.44 301 ALA A CA 1
ATOM 2502 C C . ALA A 1 301 ? 56.692 4.889 -84.941 1.00 97.44 301 ALA A C 1
ATOM 2504 O O . ALA A 1 301 ? 57.502 5.238 -85.798 1.00 97.44 301 ALA A O 1
ATOM 2505 N N . GLU A 1 302 ? 56.946 3.883 -84.101 1.00 97.38 302 GLU A N 1
ATOM 2506 C CA . GLU A 1 302 ? 58.163 3.060 -84.137 1.00 97.38 302 GLU A CA 1
ATOM 2507 C C . GLU A 1 302 ? 58.293 2.281 -85.457 1.00 97.38 302 GLU A C 1
ATOM 2509 O O . GLU A 1 302 ? 59.376 2.249 -86.043 1.00 97.38 302 GLU A O 1
ATOM 2514 N N . GLU A 1 303 ? 57.198 1.722 -85.982 1.00 97.50 303 GLU A N 1
ATOM 2515 C CA . GLU A 1 303 ? 57.162 1.065 -87.295 1.00 97.50 303 GLU A CA 1
ATOM 2516 C C . GLU A 1 303 ? 57.481 2.048 -88.436 1.00 97.50 303 GLU A C 1
ATOM 2518 O O . GLU A 1 303 ? 58.314 1.748 -89.296 1.00 97.50 303 GLU A O 1
ATOM 2523 N N . GLN A 1 304 ? 56.894 3.253 -88.422 1.00 97.19 304 GLN A N 1
ATOM 2524 C CA . GLN A 1 304 ? 57.202 4.309 -89.399 1.00 97.19 304 GLN A CA 1
ATOM 2525 C C . GLN A 1 304 ? 58.662 4.761 -89.318 1.00 97.19 304 GLN A C 1
ATOM 2527 O O . GLN A 1 304 ? 59.327 4.888 -90.348 1.00 97.19 304 GLN A O 1
ATOM 2532 N N . ILE A 1 305 ? 59.184 4.970 -88.104 1.00 95.25 305 ILE A N 1
ATOM 2533 C CA . ILE A 1 305 ? 60.603 5.264 -87.884 1.00 95.25 305 ILE A CA 1
ATOM 2534 C C . ILE A 1 305 ? 61.459 4.125 -88.449 1.00 95.25 305 ILE A C 1
ATOM 2536 O O . ILE A 1 305 ? 62.449 4.396 -89.126 1.00 95.25 305 ILE A O 1
ATOM 2540 N N . GLY A 1 306 ? 61.073 2.865 -88.232 1.00 96.69 306 GLY A N 1
ATOM 2541 C CA . GLY A 1 306 ? 61.755 1.691 -88.775 1.00 96.69 306 GLY A CA 1
ATOM 2542 C C . GLY A 1 306 ? 61.815 1.685 -90.306 1.00 96.69 306 GLY A C 1
ATOM 2543 O O . GLY A 1 306 ? 62.893 1.481 -90.875 1.00 96.69 306 GLY A O 1
ATOM 2544 N N . LEU A 1 307 ? 60.693 1.971 -90.975 1.00 96.50 307 LEU A N 1
ATOM 2545 C CA . LEU A 1 307 ? 60.617 2.100 -92.435 1.00 96.50 307 LEU A CA 1
ATOM 2546 C C . LEU A 1 307 ? 61.505 3.241 -92.950 1.00 96.50 307 LEU A C 1
ATOM 2548 O O . LEU A 1 307 ? 62.339 3.023 -93.832 1.00 96.50 307 LEU A O 1
ATOM 2552 N N . LEU A 1 308 ? 61.395 4.429 -92.350 1.00 95.31 308 LEU A N 1
ATOM 2553 C CA . LEU A 1 308 ? 62.208 5.594 -92.710 1.00 95.31 308 LEU A CA 1
ATOM 2554 C C . LEU A 1 308 ? 63.705 5.333 -92.495 1.00 95.31 308 LEU A C 1
ATOM 2556 O O . LEU A 1 308 ? 64.528 5.685 -93.336 1.00 95.31 308 LEU A O 1
ATOM 2560 N N . GLN A 1 309 ? 64.096 4.674 -91.401 1.00 93.31 309 GLN A N 1
ATOM 2561 C CA . GLN A 1 309 ? 65.491 4.300 -91.148 1.00 93.31 309 GLN A CA 1
ATOM 2562 C C . GLN A 1 309 ? 66.023 3.277 -92.162 1.00 93.31 309 GLN A C 1
ATOM 2564 O O . GLN A 1 309 ? 67.213 3.309 -92.496 1.00 93.31 309 GLN A O 1
ATOM 2569 N N . ALA A 1 310 ? 65.188 2.348 -92.635 1.00 92.69 310 ALA A N 1
ATOM 2570 C CA . ALA A 1 310 ? 65.554 1.412 -93.696 1.00 92.69 310 ALA A CA 1
ATOM 2571 C C . ALA A 1 310 ? 65.749 2.139 -95.038 1.00 92.69 310 ALA A C 1
ATOM 2573 O O . ALA A 1 310 ? 66.736 1.892 -95.735 1.00 92.69 310 ALA A O 1
ATOM 2574 N N . GLU A 1 311 ? 64.873 3.091 -95.359 1.00 91.88 311 GLU A N 1
ATOM 2575 C CA . GLU A 1 311 ? 64.981 3.936 -96.549 1.00 91.88 311 GLU A CA 1
ATOM 2576 C C . GLU A 1 311 ? 66.220 4.845 -96.506 1.00 91.88 311 GLU A C 1
ATOM 2578 O O . GLU A 1 311 ? 67.001 4.867 -97.457 1.00 91.88 311 GLU A O 1
ATOM 2583 N N . ILE A 1 312 ? 66.493 5.500 -95.370 1.00 89.44 312 ILE A N 1
ATOM 2584 C CA . ILE A 1 312 ? 67.727 6.275 -95.155 1.00 89.44 312 ILE A CA 1
ATOM 2585 C C . ILE A 1 312 ? 68.965 5.390 -95.335 1.00 89.44 312 ILE A C 1
ATOM 2587 O O . ILE A 1 312 ? 69.937 5.828 -95.949 1.00 89.44 312 ILE A O 1
ATOM 2591 N N . ARG A 1 313 ? 68.962 4.152 -94.818 1.00 89.00 313 ARG A N 1
ATOM 2592 C CA . ARG A 1 313 ? 70.074 3.205 -95.014 1.00 89.00 313 ARG A CA 1
ATOM 2593 C C . ARG A 1 313 ? 70.268 2.845 -96.484 1.00 89.00 313 ARG A C 1
ATOM 2595 O O . ARG A 1 313 ? 71.411 2.803 -96.929 1.00 89.00 313 ARG A O 1
ATOM 2602 N N . LYS A 1 314 ? 69.184 2.649 -97.237 1.00 86.44 314 LYS A N 1
ATOM 2603 C CA . LYS A 1 314 ? 69.229 2.417 -98.687 1.00 86.44 314 LYS A CA 1
ATOM 2604 C C . LYS A 1 314 ? 69.843 3.614 -99.423 1.00 86.44 314 LYS A C 1
ATOM 2606 O O . LYS A 1 314 ? 70.775 3.428 -100.192 1.00 86.44 314 LYS A O 1
ATOM 2611 N N . ILE A 1 315 ? 69.404 4.836 -99.106 1.00 83.56 315 ILE A N 1
ATOM 2612 C CA . ILE A 1 315 ? 69.943 6.078 -99.691 1.00 83.56 315 ILE A CA 1
ATOM 2613 C C . ILE A 1 315 ? 71.420 6.288 -99.312 1.00 83.56 315 ILE A C 1
ATOM 2615 O O . ILE A 1 315 ? 72.220 6.714 -100.142 1.00 83.56 315 ILE A O 1
ATOM 2619 N N . LYS A 1 316 ? 71.811 5.982 -98.067 1.00 75.88 316 LYS A N 1
ATOM 2620 C CA . LYS A 1 316 ? 73.211 6.068 -97.614 1.00 75.88 316 LYS A CA 1
ATOM 2621 C C . LYS A 1 316 ? 74.109 4.981 -98.216 1.00 75.88 316 LYS A C 1
ATOM 2623 O O . LYS A 1 316 ? 75.300 5.227 -98.357 1.00 75.88 316 LYS A O 1
ATOM 2628 N N . GLY A 1 317 ? 73.567 3.822 -98.596 1.00 60.22 317 GLY A N 1
ATOM 2629 C CA . GLY A 1 317 ? 74.300 2.780 -99.327 1.00 60.22 317 GLY A CA 1
ATOM 2630 C C . GLY A 1 317 ? 74.810 3.237 -100.700 1.00 60.22 317 GLY A C 1
ATOM 2631 O O . GLY A 1 317 ? 75.869 2.788 -101.126 1.00 60.22 317 GLY A O 1
ATOM 2632 N N . ASP A 1 318 ? 74.127 4.200 -101.330 1.00 51.78 318 ASP A N 1
ATOM 2633 C CA . ASP A 1 318 ? 74.497 4.776 -102.632 1.00 51.78 318 ASP A CA 1
ATOM 2634 C C . ASP A 1 318 ? 75.400 6.024 -102.533 1.00 51.78 318 ASP A C 1
ATOM 2636 O O . ASP A 1 318 ? 75.761 6.625 -103.547 1.00 51.78 318 ASP A O 1
ATOM 2640 N N . ARG A 1 319 ? 75.804 6.444 -101.325 1.00 47.34 319 ARG A N 1
ATOM 2641 C CA . ARG A 1 319 ? 76.722 7.578 -101.132 1.00 47.34 319 ARG A CA 1
ATOM 2642 C C . ARG A 1 319 ? 77.822 7.244 -100.135 1.00 47.34 319 ARG A C 1
ATOM 2644 O O . ARG A 1 319 ? 77.633 7.290 -98.922 1.00 47.34 319 ARG A O 1
ATOM 2651 N N . GLN A 1 320 ? 79.003 6.971 -100.684 1.00 35.72 320 GLN A N 1
ATOM 2652 C CA . GLN A 1 320 ? 80.255 6.874 -99.942 1.00 35.72 320 GLN A CA 1
ATOM 2653 C C . GLN A 1 320 ? 80.537 8.197 -99.186 1.00 35.72 320 GLN A C 1
ATOM 2655 O O . GLN A 1 320 ? 80.208 9.271 -99.700 1.00 35.72 320 GLN A O 1
ATOM 2660 N N . PRO A 1 321 ? 81.106 8.154 -97.966 1.00 40.69 321 PRO A N 1
ATOM 2661 C CA . PRO A 1 321 ? 81.105 9.288 -97.047 1.00 40.69 321 PRO A CA 1
ATOM 2662 C C . PRO A 1 321 ? 82.323 10.199 -97.247 1.00 40.69 321 PRO A C 1
ATOM 2664 O O . PRO A 1 321 ? 83.455 9.717 -97.238 1.00 40.69 321 PRO A O 1
ATOM 2667 N N . SER A 1 322 ? 82.106 11.517 -97.336 1.00 34.16 322 SER A N 1
ATOM 2668 C CA . SER A 1 322 ? 83.149 12.509 -97.046 1.00 34.16 322 SER A CA 1
ATOM 2669 C C . SER A 1 322 ? 83.006 13.000 -95.606 1.00 34.16 322 SER A C 1
ATOM 2671 O O . SER A 1 322 ? 81.956 13.495 -95.196 1.00 34.16 322 SER A O 1
ATOM 2673 N N . VAL A 1 323 ? 84.086 12.800 -94.864 1.00 39.12 323 VAL A N 1
ATOM 2674 C CA . VAL A 1 323 ? 84.384 13.264 -93.508 1.00 39.12 323 VAL A CA 1
ATOM 2675 C C . VAL A 1 323 ? 84.350 14.797 -93.434 1.00 39.12 323 VAL A C 1
ATOM 2677 O O . VAL A 1 323 ? 84.763 15.440 -94.390 1.00 39.12 323 VAL A O 1
ATOM 2680 N N . ASP A 1 324 ? 83.836 15.350 -92.330 1.00 32.84 324 ASP A N 1
ATOM 2681 C CA . ASP A 1 324 ? 84.468 16.404 -91.502 1.00 32.84 324 ASP A CA 1
ATOM 2682 C C . ASP A 1 324 ? 83.505 16.775 -90.353 1.00 32.84 324 ASP A C 1
ATOM 2684 O O . ASP A 1 324 ? 82.320 17.022 -90.562 1.00 32.84 324 ASP A O 1
ATOM 2688 N N . ILE A 1 325 ? 83.865 16.489 -89.095 1.00 39.25 325 ILE A N 1
ATOM 2689 C CA . ILE A 1 325 ? 84.539 17.402 -88.151 1.00 39.25 325 ILE A CA 1
ATOM 2690 C C . ILE A 1 325 ? 83.748 18.707 -87.980 1.00 39.25 325 ILE A C 1
ATOM 2692 O O . ILE A 1 325 ? 83.774 19.539 -88.868 1.00 39.25 325 ILE A O 1
ATOM 2696 N N . PHE A 1 326 ? 83.092 18.897 -86.827 1.00 35.78 326 PHE A N 1
ATOM 2697 C CA . PHE A 1 326 ? 83.266 20.082 -85.970 1.00 35.78 326 PHE A CA 1
ATOM 2698 C C . PHE A 1 326 ? 82.538 19.914 -84.625 1.00 35.78 326 PHE A C 1
ATOM 2700 O O . PHE A 1 326 ? 81.316 19.858 -84.521 1.00 35.78 326 PHE A O 1
ATOM 2707 N N . THR A 1 327 ? 83.364 19.839 -83.588 1.00 43.59 327 THR A N 1
ATOM 2708 C CA . THR A 1 327 ? 83.142 20.217 -82.191 1.00 43.59 327 THR A CA 1
ATOM 2709 C C . THR A 1 327 ? 82.500 21.606 -82.087 1.00 43.59 327 THR A C 1
ATOM 2711 O O . THR A 1 327 ? 82.917 22.480 -82.839 1.00 43.59 327 THR A O 1
ATOM 2714 N N . VAL A 1 328 ? 81.587 21.843 -81.131 1.00 39.88 328 VAL A N 1
ATOM 2715 C CA . VAL A 1 328 ? 81.518 23.072 -80.302 1.00 39.88 328 VAL A CA 1
ATOM 2716 C C . VAL A 1 328 ? 80.421 22.950 -79.228 1.00 39.88 328 VAL A C 1
ATOM 2718 O O . VAL A 1 328 ? 79.275 22.605 -79.498 1.00 39.88 328 VAL A O 1
ATOM 2721 N N . ASN A 1 329 ? 80.852 23.235 -77.997 1.00 35.31 329 ASN A N 1
ATOM 2722 C CA . ASN A 1 329 ? 80.123 23.573 -76.773 1.00 35.31 329 ASN A CA 1
ATOM 2723 C C . ASN A 1 329 ? 78.751 24.246 -76.964 1.00 35.31 329 ASN A C 1
ATOM 2725 O O . ASN A 1 329 ? 78.606 25.104 -77.824 1.00 35.31 329 ASN A O 1
ATOM 2729 N N . SER A 1 330 ? 77.840 24.063 -76.004 1.00 39.47 330 SER A N 1
ATOM 2730 C CA . SER A 1 330 ? 77.526 25.156 -75.066 1.00 39.47 330 SER A CA 1
ATOM 2731 C C . SER A 1 330 ? 76.547 24.711 -73.987 1.00 39.47 330 SER A C 1
ATOM 2733 O O . SER A 1 330 ? 75.455 24.220 -74.259 1.00 39.47 330 SER A O 1
ATOM 2735 N N . PHE A 1 331 ? 76.958 24.971 -72.749 1.00 46.50 331 PHE A N 1
ATOM 2736 C CA . PHE A 1 331 ? 76.098 25.182 -71.596 1.00 46.50 331 PHE A CA 1
ATOM 2737 C C . PHE A 1 331 ? 74.918 26.100 -71.947 1.00 46.50 331 PHE A C 1
ATOM 2739 O O . PHE A 1 331 ? 75.093 27.122 -72.612 1.00 46.50 331 PHE A O 1
ATOM 2746 N N . GLY A 1 332 ? 73.739 25.752 -71.440 1.00 38.19 332 GLY A N 1
ATOM 2747 C CA . GLY A 1 332 ? 72.532 26.561 -71.527 1.00 38.19 332 GLY A CA 1
ATOM 2748 C C . GLY A 1 332 ? 71.493 26.042 -70.544 1.00 38.19 332 GLY A C 1
ATOM 2749 O O . GLY A 1 332 ? 70.634 25.244 -70.899 1.00 38.19 332 GLY A O 1
ATOM 2750 N N . THR A 1 333 ? 71.605 26.465 -69.288 1.00 56.81 333 THR A N 1
ATOM 2751 C CA . THR A 1 333 ? 70.486 26.488 -68.342 1.00 56.81 333 THR A CA 1
ATOM 2752 C C . THR A 1 333 ? 69.350 27.353 -68.898 1.00 56.81 333 THR A C 1
ATOM 2754 O O . THR A 1 333 ? 69.614 28.403 -69.487 1.00 56.81 333 THR A O 1
ATOM 2757 N N . PRO A 1 334 ? 68.087 26.983 -68.648 1.00 54.25 334 PRO A N 1
ATOM 2758 C CA . PRO A 1 334 ? 67.003 27.961 -68.600 1.00 54.25 334 PRO A CA 1
ATOM 2759 C C . PRO A 1 334 ? 66.246 27.835 -67.244 1.00 54.25 334 PRO A C 1
ATOM 2761 O O . PRO A 1 334 ? 66.616 27.007 -66.413 1.00 54.25 334 PRO A O 1
ATOM 2764 N N . PRO A 1 335 ? 65.265 28.695 -66.926 1.00 53.97 335 PRO A N 1
ATOM 2765 C CA . PRO A 1 335 ? 65.399 29.833 -66.012 1.00 53.97 335 PRO A CA 1
ATOM 2766 C C . PRO A 1 335 ? 64.602 29.643 -64.696 1.00 53.97 335 PRO A C 1
ATOM 2768 O O . PRO A 1 335 ? 63.849 28.679 -64.562 1.00 53.97 335 PRO A O 1
ATOM 2771 N N . PRO A 1 336 ? 64.706 30.575 -63.726 1.00 61.53 336 PRO A N 1
ATOM 2772 C CA . PRO A 1 336 ? 63.856 30.604 -62.537 1.00 61.53 336 PRO A CA 1
ATOM 2773 C C . PRO A 1 336 ? 62.504 31.260 -62.860 1.00 61.53 336 PRO A C 1
ATOM 2775 O O . PRO A 1 336 ? 62.465 32.296 -63.520 1.00 61.53 336 PRO A O 1
ATOM 2778 N N . SER A 1 337 ? 61.391 30.686 -62.399 1.00 46.75 337 SER A N 1
ATOM 2779 C CA . SER A 1 337 ? 60.055 31.313 -62.396 1.00 46.75 337 SER A CA 1
ATOM 2780 C C . SER A 1 337 ? 59.077 30.438 -61.605 1.00 46.75 337 SER A C 1
ATOM 2782 O O . SER A 1 337 ? 59.156 29.223 -61.714 1.00 46.75 337 SER A O 1
ATOM 2784 N N . ILE A 1 338 ? 58.116 30.912 -60.815 1.00 47.62 338 ILE A N 1
ATOM 2785 C CA . ILE A 1 338 ? 57.671 32.241 -60.380 1.00 47.62 338 ILE A CA 1
ATOM 2786 C C . ILE A 1 338 ? 56.893 31.981 -59.073 1.00 47.62 338 ILE A C 1
ATOM 2788 O O . ILE A 1 338 ? 56.205 30.968 -58.940 1.00 47.62 338 ILE A O 1
ATOM 2792 N N . GLU A 1 339 ? 57.008 32.900 -58.119 1.00 42.78 339 GLU A N 1
ATOM 2793 C CA . GLU A 1 339 ? 56.164 33.004 -56.930 1.00 42.78 339 GLU A CA 1
ATOM 2794 C C . GLU A 1 339 ? 54.667 32.922 -57.270 1.00 42.78 339 GLU A C 1
ATOM 2796 O O . GLU A 1 339 ? 54.173 33.609 -58.161 1.00 42.78 339 GLU A O 1
ATOM 2801 N N . SER A 1 340 ? 53.893 32.176 -56.489 1.00 42.47 340 SER A N 1
ATOM 2802 C CA . SER A 1 340 ? 52.456 32.424 -56.361 1.00 42.47 340 SER A CA 1
ATOM 2803 C C . SER A 1 340 ? 52.088 32.406 -54.889 1.00 42.47 340 SER A C 1
ATOM 2805 O O . SER A 1 340 ? 52.040 31.374 -54.228 1.00 42.47 340 SER A O 1
ATOM 2807 N N . LYS A 1 341 ? 51.925 33.636 -54.408 1.00 42.75 341 LYS A N 1
ATOM 2808 C CA . LYS A 1 341 ? 51.388 34.089 -53.133 1.00 42.75 341 LYS A CA 1
ATOM 2809 C C . LYS A 1 341 ? 50.288 33.185 -52.570 1.00 42.75 341 LYS A C 1
ATOM 2811 O O . LYS A 1 341 ? 49.355 32.800 -53.268 1.00 42.75 341 LYS A O 1
ATOM 2816 N N . SER A 1 342 ? 50.364 32.996 -51.259 1.00 48.72 342 SER A N 1
ATOM 2817 C CA . SER A 1 342 ? 49.259 32.643 -50.370 1.00 48.72 342 SER A CA 1
ATOM 2818 C C . SER A 1 342 ? 48.020 33.523 -50.615 1.00 48.72 342 SER A C 1
ATOM 2820 O O . SER A 1 342 ? 48.139 34.660 -51.083 1.00 48.72 342 SER A O 1
ATOM 2822 N N . PRO A 1 343 ? 46.856 33.094 -50.110 1.00 50.53 343 PRO A N 1
ATOM 2823 C CA . PRO A 1 343 ? 46.362 33.866 -48.981 1.00 50.53 343 PRO A CA 1
ATOM 2824 C C . PRO A 1 343 ? 45.997 32.992 -47.785 1.00 50.53 343 PRO A C 1
ATOM 2826 O O . PRO A 1 343 ? 45.291 31.993 -47.869 1.00 50.53 343 PRO A O 1
ATOM 2829 N N . VAL A 1 344 ? 46.472 33.464 -46.637 1.00 53.00 344 VAL A N 1
ATOM 2830 C CA . VAL A 1 344 ? 45.804 33.314 -45.350 1.00 53.00 344 VAL A CA 1
ATOM 2831 C C . VAL A 1 344 ? 44.346 33.736 -45.524 1.00 53.00 344 VAL A C 1
ATOM 2833 O O . VAL A 1 344 ? 44.082 34.886 -45.871 1.00 53.00 344 VAL A O 1
ATOM 2836 N N . GLN A 1 345 ? 43.404 32.843 -45.230 1.00 44.19 345 GLN A N 1
ATOM 2837 C CA . GLN A 1 345 ? 42.050 33.261 -44.895 1.00 44.19 345 GLN A CA 1
ATOM 2838 C C . GLN A 1 345 ? 41.519 32.431 -43.729 1.00 44.19 345 GLN A C 1
ATOM 2840 O O . GLN A 1 345 ? 41.180 31.257 -43.845 1.00 44.19 345 GLN A O 1
ATOM 2845 N N . ASN A 1 346 ? 41.495 33.104 -42.580 1.00 45.28 346 ASN A N 1
ATOM 2846 C CA . ASN A 1 346 ? 40.616 32.813 -41.464 1.00 45.28 346 ASN A CA 1
ATOM 2847 C C . ASN A 1 346 ? 39.182 32.624 -41.975 1.00 45.28 346 ASN A C 1
ATOM 2849 O O . ASN A 1 346 ? 38.635 33.564 -42.540 1.00 45.28 346 ASN A O 1
ATOM 2853 N N . HIS A 1 347 ? 38.554 31.495 -41.660 1.00 46.66 347 HIS A N 1
ATOM 2854 C CA . HIS A 1 347 ? 37.128 31.441 -41.331 1.00 46.66 347 HIS A CA 1
ATOM 2855 C C . HIS A 1 347 ? 36.975 30.425 -40.195 1.00 46.66 347 HIS A C 1
ATOM 2857 O O . HIS A 1 347 ? 37.261 29.245 -40.349 1.00 46.66 347 HIS A O 1
ATOM 2863 N N . GLN A 1 348 ? 36.875 30.907 -38.958 1.00 42.84 348 GLN A N 1
ATOM 2864 C CA . GLN A 1 348 ? 35.601 31.227 -38.306 1.00 42.84 348 GLN A CA 1
ATOM 2865 C C . GLN A 1 348 ? 34.679 30.010 -38.226 1.00 42.84 348 GLN A C 1
ATOM 2867 O O . GLN A 1 348 ? 33.960 29.674 -39.162 1.00 42.84 348 GLN A O 1
ATOM 2872 N N . LEU A 1 349 ? 34.689 29.418 -37.028 1.00 50.06 349 LEU A N 1
ATOM 2873 C CA . LEU A 1 349 ? 33.499 28.893 -36.364 1.00 50.06 349 LEU A CA 1
ATOM 2874 C C . LEU A 1 349 ? 32.242 29.683 -36.770 1.00 50.06 349 LEU A C 1
ATOM 2876 O O . LEU A 1 349 ? 32.273 30.914 -36.686 1.00 50.06 349 LEU A O 1
ATOM 2880 N N . PRO A 1 350 ? 31.121 29.022 -37.088 1.00 51.91 350 PRO A N 1
ATOM 2881 C CA . PRO A 1 350 ? 29.822 29.662 -37.002 1.00 51.91 350 PRO A CA 1
ATOM 2882 C C . PRO A 1 350 ? 29.445 29.839 -35.520 1.00 51.91 350 PRO A C 1
ATOM 2884 O O . PRO A 1 350 ? 29.422 28.854 -34.775 1.00 51.91 350 PRO A O 1
ATOM 2887 N N . PRO A 1 351 ? 29.128 31.065 -35.070 1.00 46.81 351 PRO A N 1
ATOM 2888 C CA . PRO A 1 351 ? 28.416 31.293 -33.829 1.00 46.81 351 PRO A CA 1
ATOM 2889 C C . PRO A 1 351 ? 26.895 31.278 -34.057 1.00 46.81 351 PRO A C 1
ATOM 2891 O O . PRO A 1 351 ? 26.398 31.781 -35.057 1.00 46.81 351 PRO A O 1
ATOM 2894 N N . LEU A 1 352 ? 26.201 30.760 -33.041 1.00 46.34 352 LEU A N 1
ATOM 2895 C CA . LEU A 1 352 ? 24.831 31.048 -32.601 1.00 46.34 352 LEU A CA 1
ATOM 2896 C C . LEU A 1 352 ? 23.655 30.971 -33.592 1.00 46.34 352 LEU A C 1
ATOM 2898 O O . LEU A 1 352 ? 23.500 31.775 -34.506 1.00 46.34 352 LEU A O 1
ATOM 2902 N N . THR A 1 353 ? 22.630 30.235 -33.155 1.00 37.91 353 THR A N 1
ATOM 2903 C CA . THR A 1 353 ? 21.302 30.855 -33.014 1.00 37.91 353 THR A CA 1
ATOM 2904 C C . THR A 1 353 ? 20.587 30.314 -31.773 1.00 37.91 353 THR A C 1
ATOM 2906 O O . THR A 1 353 ? 19.872 29.320 -31.808 1.00 37.91 353 THR A O 1
ATOM 2909 N N . GLN A 1 354 ? 20.803 30.992 -30.641 1.00 44.53 354 GLN A N 1
ATOM 2910 C CA . GLN A 1 354 ? 19.735 31.192 -29.667 1.00 44.53 354 GLN A CA 1
ATOM 2911 C C . GLN A 1 354 ? 18.774 32.217 -30.279 1.00 44.53 354 GLN A C 1
ATOM 2913 O O . GLN A 1 354 ? 19.171 33.351 -30.536 1.00 44.53 354 GLN A O 1
ATOM 2918 N N . GLN A 1 355 ? 17.520 31.828 -30.487 1.00 38.38 355 GLN A N 1
ATOM 2919 C CA . GLN A 1 355 ? 16.399 32.755 -30.587 1.00 38.38 355 GLN A CA 1
ATOM 2920 C C . GLN A 1 355 ? 15.402 32.383 -29.492 1.00 38.38 355 GLN A C 1
ATOM 2922 O O . GLN A 1 355 ? 14.605 31.462 -29.620 1.00 38.38 355 GLN A O 1
ATOM 2927 N N . ASN A 1 356 ? 15.505 33.115 -28.386 1.00 42.88 356 ASN A N 1
ATOM 2928 C CA . ASN A 1 356 ? 14.355 33.485 -27.577 1.00 42.88 356 ASN A CA 1
ATOM 2929 C C . ASN A 1 356 ? 13.745 34.742 -28.192 1.00 42.88 356 ASN A C 1
ATOM 2931 O O . ASN A 1 356 ? 14.519 35.605 -28.606 1.00 42.88 356 ASN A O 1
ATOM 2935 N N . THR A 1 357 ? 12.410 34.833 -28.159 1.00 37.66 357 THR A N 1
ATOM 2936 C CA . THR A 1 357 ? 11.485 35.998 -28.222 1.00 37.66 357 THR A CA 1
ATOM 2937 C C . THR A 1 357 ? 10.291 35.642 -29.130 1.00 37.66 357 THR A C 1
ATOM 2939 O O . THR A 1 357 ? 10.500 35.129 -30.216 1.00 37.66 357 THR A O 1
ATOM 2942 N N . THR A 1 358 ? 9.008 35.836 -28.804 1.00 36.78 358 THR A N 1
ATOM 2943 C CA . THR A 1 358 ? 8.359 36.635 -27.757 1.00 36.78 358 THR A CA 1
ATOM 2944 C C . THR A 1 358 ? 6.832 36.427 -27.812 1.00 36.78 358 THR A C 1
ATOM 2946 O O . THR A 1 358 ? 6.293 36.256 -28.898 1.00 36.78 358 THR A O 1
ATOM 2949 N N . GLN A 1 359 ? 6.198 36.527 -26.634 1.00 35.78 359 GLN A N 1
ATOM 2950 C CA . GLN A 1 359 ? 4.802 36.905 -26.309 1.00 35.78 359 GLN A CA 1
ATOM 2951 C C . GLN A 1 359 ? 3.630 36.066 -26.847 1.00 35.78 359 GLN A C 1
ATOM 2953 O O . GLN A 1 359 ? 3.516 35.804 -28.033 1.00 35.78 359 GLN A O 1
ATOM 2958 N N . ASP A 1 360 ? 2.765 35.517 -25.992 1.00 37.66 360 ASP A N 1
ATOM 2959 C CA . ASP A 1 360 ? 1.842 36.140 -25.014 1.00 37.66 360 ASP A CA 1
ATOM 2960 C C . ASP A 1 360 ? 0.498 36.555 -25.644 1.00 37.66 360 ASP A C 1
ATOM 2962 O O . ASP A 1 360 ? 0.441 37.107 -26.741 1.00 37.66 360 ASP A O 1
ATOM 2966 N N . ASN A 1 361 ? -0.560 36.300 -24.870 1.00 37.06 361 ASN A N 1
ATOM 2967 C CA . ASN A 1 361 ? -2.000 36.426 -25.117 1.00 37.06 361 ASN A CA 1
ATOM 2968 C C . ASN A 1 361 ? -2.681 35.252 -25.839 1.00 37.06 361 ASN A C 1
ATOM 2970 O O . ASN A 1 361 ? -2.541 35.064 -27.043 1.00 37.06 361 ASN A O 1
ATOM 2974 N N . THR A 1 362 ? -3.572 34.543 -25.132 1.00 38.41 362 THR A N 1
ATOM 2975 C CA . THR A 1 362 ? -5.020 34.855 -25.160 1.00 38.41 362 THR A CA 1
ATOM 2976 C C . THR A 1 362 ? -5.800 33.974 -24.162 1.00 38.41 362 THR A C 1
ATOM 2978 O O . THR A 1 362 ? -5.920 32.769 -24.335 1.00 38.41 362 THR A O 1
ATOM 2981 N N . ALA A 1 363 ? -6.347 34.639 -23.139 1.00 39.28 363 ALA A N 1
ATOM 2982 C CA . ALA A 1 363 ? -7.654 34.435 -22.496 1.00 39.28 363 ALA A CA 1
ATOM 2983 C C . ALA A 1 363 ? -8.052 33.091 -21.827 1.00 39.28 363 ALA A C 1
ATOM 2985 O O . ALA A 1 363 ? -8.368 32.095 -22.468 1.00 39.28 363 ALA A O 1
ATOM 2986 N N . LEU A 1 364 ? -8.269 33.185 -20.506 1.00 47.56 364 LEU A N 1
ATOM 2987 C CA . LEU A 1 364 ? -9.434 32.610 -19.805 1.00 47.56 364 LEU A CA 1
ATOM 2988 C C . LEU A 1 364 ? -10.738 33.186 -20.402 1.00 47.56 364 LEU A C 1
ATOM 2990 O O . LEU A 1 364 ? -10.784 34.384 -20.687 1.00 47.56 364 LEU A O 1
ATOM 2994 N N . PRO A 1 365 ? -11.807 32.386 -20.563 1.00 55.84 365 PRO A N 1
ATOM 2995 C CA . PRO A 1 365 ? -12.790 32.199 -19.483 1.00 55.84 365 PRO A CA 1
ATOM 2996 C C . PRO A 1 365 ? -13.268 30.726 -19.417 1.00 55.84 365 PRO A C 1
ATOM 2998 O O . PRO A 1 365 ? -12.970 29.930 -20.290 1.00 55.84 365 PRO A O 1
ATOM 3001 N N . GLY A 1 366 ? -14.009 30.230 -18.434 1.00 41.19 366 GLY A N 1
ATOM 3002 C CA . GLY A 1 366 ? -14.741 30.871 -17.365 1.00 41.19 366 GLY A CA 1
ATOM 3003 C C . GLY A 1 366 ? -15.345 29.820 -16.433 1.00 41.19 366 GLY A C 1
ATOM 3004 O O . GLY A 1 366 ? -15.452 28.636 -16.745 1.00 41.19 366 GLY A O 1
ATOM 3005 N N . SER A 1 367 ? -15.747 30.312 -15.271 1.00 43.09 367 SER A N 1
ATOM 3006 C CA . SER A 1 367 ? -16.684 29.695 -14.344 1.00 43.09 367 SER A CA 1
ATOM 3007 C C . SER A 1 367 ? -17.875 29.004 -15.024 1.00 43.09 367 SER A C 1
ATOM 3009 O O . SER A 1 367 ? -18.554 29.630 -15.837 1.00 43.09 367 SER A O 1
ATOM 3011 N N . MET A 1 368 ? -18.253 27.817 -14.547 1.00 44.47 368 MET A N 1
ATOM 3012 C CA . MET A 1 368 ? -19.666 27.490 -14.346 1.00 44.47 368 MET A CA 1
ATOM 3013 C C . MET A 1 368 ? -19.863 26.831 -12.982 1.00 44.47 368 MET A C 1
ATOM 3015 O O . MET A 1 368 ? -19.355 25.756 -12.682 1.00 44.47 368 MET A O 1
ATOM 3019 N N . SER A 1 369 ? -20.604 27.539 -12.139 1.00 44.28 369 SER A N 1
ATOM 3020 C CA . SER A 1 369 ? -21.260 27.051 -10.936 1.00 44.28 369 SER A CA 1
ATOM 3021 C C . SER A 1 369 ? -22.740 27.413 -11.066 1.00 44.28 369 SER A C 1
ATOM 3023 O O . SER A 1 369 ? -23.016 28.566 -11.387 1.00 44.28 369 SER A O 1
ATOM 3025 N N . LYS A 1 370 ? -23.623 26.469 -10.682 1.00 53.41 370 LYS A N 1
ATOM 3026 C CA . LYS A 1 370 ? -25.050 26.640 -10.288 1.00 53.41 370 LYS A CA 1
ATOM 3027 C C . LYS A 1 370 ? -26.020 26.884 -11.473 1.00 53.41 370 LYS A C 1
ATOM 3029 O O . LYS A 1 370 ? -25.659 27.573 -12.407 1.00 53.41 370 LYS A O 1
ATOM 3034 N N . THR A 1 371 ? -27.253 26.366 -11.568 1.00 48.62 371 THR A N 1
ATOM 3035 C CA . THR A 1 371 ? -28.243 25.826 -10.609 1.00 48.62 371 THR A CA 1
ATOM 3036 C C . THR A 1 371 ? -29.456 25.281 -11.397 1.00 48.62 371 THR A C 1
ATOM 3038 O O . THR A 1 371 ? -29.789 25.851 -12.426 1.00 48.62 371 THR A O 1
ATOM 3041 N N . SER A 1 372 ? -30.136 24.277 -10.831 1.00 44.97 372 SER A N 1
ATOM 3042 C CA . SER A 1 372 ? -31.603 24.088 -10.740 1.00 44.97 372 SER A CA 1
ATOM 3043 C C . SER A 1 372 ? -32.545 23.960 -11.960 1.00 44.97 372 SER A C 1
ATOM 3045 O O . SER A 1 372 ? -32.561 24.773 -12.876 1.00 44.97 372 SER A O 1
ATOM 3047 N N . THR A 1 373 ? -33.504 23.039 -11.747 1.00 53.91 373 THR A N 1
ATOM 3048 C CA . THR A 1 373 ? -34.943 23.037 -12.122 1.00 53.91 373 THR A CA 1
ATOM 3049 C C . THR A 1 373 ? -35.348 22.839 -13.586 1.00 53.91 373 THR A C 1
ATOM 3051 O O . THR A 1 373 ? -35.313 23.773 -14.379 1.00 53.91 373 THR A O 1
ATOM 3054 N N . ASN A 1 374 ? -35.893 21.655 -13.897 1.00 59.38 374 ASN A N 1
ATOM 3055 C CA . ASN A 1 374 ? -37.342 21.389 -13.841 1.00 59.38 374 ASN A CA 1
ATOM 3056 C C . ASN A 1 374 ? -37.616 19.895 -13.639 1.00 59.38 374 ASN A C 1
ATOM 3058 O O . ASN A 1 374 ? -36.808 19.094 -14.158 1.00 59.38 374 ASN A O 1
#

Foldseek 3Di:
DVVVVLVVVLCPDPLNVVVLVQLVVQLVVVCVVVVHPDLVVDDPVVLLVSSVRSLVVCCVPDSNVSSLVSVVVSVVVVLLVVLVVVVVVDPDPDDSLRSSVVVLLVVLLVVCVVCLVCLVVCVVCPPPPDDPSNVVSSVVSQCVPVVSVVVVVVVVVVCPVDDDVVVVVVVVVVCCCPPPPVNVVVVPPPDDDPPPVVSVVVVVVSVVVSCCPVSVDPPSVVSVVVVVVVVVVVVVVVVVVVVVVVVVVVVVVVVVVVVVVVVVVVVVVVVVVVVVVVVVVVVVVVVVVVVVVVVVVVVVVVVVVVVVVVVVVVVVVPDDDDDDDDDDDDDDDDDDDDDDDDDDDDDDDDDDDDDDDDDDDDDDDDDDDDDDDD

pLDDT: mean 74.53, std 20.81, range [32.84, 98.56]

Organism: NCBI:txid40147

Secondary structure (DSSP, 8-state):
-HHHHHHHHHHTSHHHHHHHHHHHHHHHHHHHHTT-S-GGGS-HHHHHHHHHHHHHHHTTSHHHHHHHHHHHHHHHHHHHHHHHHHHHH------HHHHHHHHHHHHHHHHHHH-GGGGGGGGGGTTS---HHHHHHHHHHHHTSHHHHHHHHHHHHH----SHHHHHHHHHHHHHHHH-GGGHHHHH-SSS-HHHHHHHHHHHHHHHHHIIIIIT-S-HHHHHHHHHHHHHHHHHHHHHHHHHHHHHHHHHHHHHHHHHHHHHHHHHHHHHHHHHHHHHHHHHHHHHHHHHHHHHHHHHHHHHHHHHHHHHHHHHHTSPPPP---------------------------------------------------

Radius of gyration: 55.73 Å; chains: 1; bounding box: 126×57×163 Å